Protein AF-A0A919MB01-F1 (afdb_monomer_lite)

pLDDT: mean 95.83, std 4.23, range [63.03, 98.62]

Structure (mmCIF, N/CA/C/O backbone):
data_AF-A0A919MB01-F1
#
_entry.id   AF-A0A919MB01-F1
#
loop_
_atom_site.group_PDB
_atom_site.id
_atom_site.type_symbol
_atom_site.label_atom_id
_atom_site.label_alt_id
_atom_site.label_comp_id
_atom_site.label_asym_id
_atom_site.label_entity_id
_atom_site.label_seq_id
_atom_site.pdbx_PDB_ins_code
_atom_site.Cartn_x
_atom_site.Cartn_y
_atom_site.Cartn_z
_atom_site.occupancy
_atom_site.B_iso_or_equiv
_atom_site.auth_seq_id
_atom_site.auth_comp_id
_atom_site.auth_asym_id
_atom_site.auth_atom_id
_atom_site.pdbx_PDB_model_num
ATOM 1 N N . MET A 1 1 ? -22.066 -8.335 50.549 1.00 72.38 1 MET A N 1
ATOM 2 C CA . MET A 1 1 ? -22.092 -8.197 49.081 1.00 72.38 1 MET A CA 1
ATOM 3 C C . MET A 1 1 ? -21.853 -6.745 48.759 1.00 72.38 1 MET A C 1
ATOM 5 O O . MET A 1 1 ? -22.605 -5.898 49.234 1.00 72.38 1 MET A O 1
ATOM 9 N N . SER A 1 2 ? -20.762 -6.467 48.057 1.00 91.00 2 SER A N 1
ATOM 10 C CA . SER A 1 2 ? -20.462 -5.119 47.603 1.00 91.00 2 SER A CA 1
ATOM 11 C C . SER A 1 2 ? -21.403 -4.721 46.470 1.00 91.00 2 SER A C 1
ATOM 13 O O . SER A 1 2 ? -21.625 -5.518 45.560 1.00 91.00 2 SER A O 1
ATOM 15 N N . ARG A 1 3 ? -21.986 -3.522 46.551 1.00 93.69 3 ARG A N 1
ATOM 16 C CA . ARG A 1 3 ? -22.966 -3.027 45.579 1.00 93.69 3 ARG A CA 1
ATOM 17 C C . ARG A 1 3 ? -22.699 -1.573 45.216 1.00 93.69 3 ARG A C 1
ATOM 19 O O . ARG A 1 3 ? -22.317 -0.787 46.082 1.00 93.69 3 ARG A O 1
ATOM 26 N N . LEU A 1 4 ? -22.956 -1.219 43.963 1.00 95.69 4 LEU A N 1
ATOM 27 C CA . LEU A 1 4 ? -23.150 0.168 43.548 1.00 95.69 4 LEU A CA 1
ATOM 28 C C . LEU A 1 4 ? -24.599 0.548 43.863 1.00 95.69 4 LEU A C 1
ATOM 30 O O . LEU A 1 4 ? -25.512 -0.111 43.378 1.00 95.69 4 LEU A O 1
ATOM 34 N N . THR A 1 5 ? -24.819 1.581 44.670 1.00 96.44 5 THR A N 1
ATOM 35 C CA . THR A 1 5 ? -26.167 2.093 44.958 1.00 96.44 5 THR A CA 1
ATOM 36 C C . THR A 1 5 ? -26.624 3.003 43.817 1.00 96.44 5 THR A C 1
ATOM 38 O O . THR A 1 5 ? -25.892 3.924 43.458 1.00 96.44 5 THR A O 1
ATOM 41 N N . LEU A 1 6 ? -27.807 2.746 43.255 1.00 95.31 6 LEU A N 1
ATOM 42 C CA . LEU A 1 6 ? -28.424 3.574 42.211 1.00 95.31 6 LEU A CA 1
ATOM 43 C C . LEU A 1 6 ? -29.490 4.506 42.802 1.00 95.31 6 LEU A C 1
ATOM 45 O O . LEU A 1 6 ? -29.499 5.698 42.502 1.00 95.31 6 LEU A O 1
ATOM 49 N N . ASP A 1 7 ? -30.337 3.963 43.676 1.00 95.81 7 ASP A N 1
ATOM 50 C CA . ASP A 1 7 ? -31.307 4.677 44.510 1.00 95.81 7 ASP A CA 1
ATOM 51 C C . ASP A 1 7 ? -31.460 3.957 45.871 1.00 95.81 7 ASP A C 1
ATOM 53 O O . ASP A 1 7 ? -30.637 3.101 46.210 1.00 95.81 7 ASP A O 1
ATOM 57 N N . ASP A 1 8 ? -32.455 4.332 46.683 1.00 93.62 8 ASP A N 1
ATOM 58 C CA . ASP A 1 8 ? -32.627 3.806 48.048 1.00 93.62 8 ASP A CA 1
ATOM 59 C C . ASP A 1 8 ? -32.791 2.274 48.080 1.00 93.62 8 ASP A C 1
ATOM 61 O O . ASP A 1 8 ? -32.223 1.598 48.950 1.00 93.62 8 ASP A O 1
ATOM 65 N N . ASP A 1 9 ? -33.477 1.721 47.077 1.00 95.69 9 ASP A N 1
ATOM 66 C CA . ASP A 1 9 ? -33.852 0.309 47.024 1.00 95.69 9 ASP A CA 1
ATOM 67 C C . ASP A 1 9 ? -33.130 -0.458 45.906 1.00 95.69 9 ASP A C 1
ATOM 69 O O . ASP A 1 9 ? -33.066 -1.687 45.950 1.00 95.69 9 ASP A O 1
ATOM 73 N N . THR A 1 10 ? -32.517 0.232 44.942 1.00 96.94 10 THR A N 1
ATOM 74 C CA . THR A 1 10 ? -31.920 -0.351 43.735 1.00 96.94 10 THR A CA 1
ATOM 75 C C . THR A 1 10 ? -30.402 -0.191 43.704 1.00 96.94 10 THR A C 1
ATOM 77 O O . THR A 1 10 ? -29.840 0.865 43.997 1.00 96.94 10 THR A O 1
ATOM 80 N N . GLY A 1 11 ? -29.703 -1.248 43.297 1.00 97.12 11 GLY A N 1
ATOM 81 C CA . GLY A 1 11 ? -28.256 -1.250 43.117 1.00 97.12 11 GLY A CA 1
ATOM 82 C C . GLY A 1 11 ? -27.781 -2.229 42.048 1.00 97.12 11 GLY A C 1
ATOM 83 O O . GLY A 1 11 ? -28.574 -2.956 41.455 1.00 97.12 11 GLY A O 1
ATOM 84 N N . ILE A 1 12 ? -26.471 -2.262 41.818 1.00 97.75 12 ILE A N 1
ATOM 85 C CA . ILE A 1 12 ? -25.801 -3.250 40.963 1.00 97.75 12 ILE A CA 1
ATOM 86 C C . ILE A 1 12 ? -24.845 -4.083 41.805 1.00 97.75 12 ILE A C 1
ATOM 88 O O . ILE A 1 12 ? -24.055 -3.530 42.574 1.00 97.75 12 ILE A O 1
ATOM 92 N N . ASP A 1 13 ? -24.892 -5.397 41.617 1.00 97.25 13 ASP A N 1
ATOM 93 C CA . ASP A 1 13 ? -23.968 -6.360 42.209 1.00 97.25 13 ASP A CA 1
ATOM 94 C C . ASP A 1 13 ? -23.367 -7.310 41.147 1.00 97.25 13 ASP A C 1
ATOM 96 O O . ASP A 1 13 ? -23.393 -7.053 39.937 1.00 97.25 13 ASP A O 1
ATOM 100 N N . ASP A 1 14 ? -22.760 -8.413 41.588 1.00 96.38 14 ASP A N 1
ATOM 101 C CA . ASP A 1 14 ? -22.190 -9.415 40.691 1.00 96.38 14 ASP A CA 1
ATOM 102 C C . ASP A 1 14 ? -23.246 -10.256 39.951 1.00 96.38 14 ASP A C 1
ATOM 104 O O . ASP A 1 14 ? -22.933 -10.868 38.920 1.00 96.38 14 ASP A O 1
ATOM 108 N N . GLY A 1 15 ? -24.485 -10.283 40.435 1.00 96.38 15 GLY A N 1
ATOM 109 C CA . GLY A 1 15 ? -25.630 -10.958 39.837 1.00 96.38 15 GLY A CA 1
ATOM 110 C C . GLY A 1 15 ? -26.303 -10.140 38.738 1.00 96.38 15 GLY A C 1
ATOM 111 O O . GLY A 1 15 ? -26.663 -10.717 37.709 1.00 96.38 15 GLY A O 1
ATOM 112 N N . GLY A 1 16 ? -26.405 -8.820 38.906 1.00 97.31 16 GLY A N 1
ATOM 113 C CA . GLY A 1 16 ? -27.081 -7.934 37.957 1.00 97.31 16 GLY A CA 1
ATOM 114 C C . GLY A 1 16 ? -27.560 -6.634 38.592 1.00 97.31 16 GLY A C 1
ATOM 115 O O . GLY A 1 16 ? -26.860 -6.044 39.413 1.00 97.31 16 GLY A O 1
ATOM 116 N N . ILE A 1 17 ? -28.755 -6.186 38.202 1.00 98.12 17 ILE A N 1
ATOM 117 C CA . ILE A 1 17 ? -29.458 -5.099 38.896 1.00 98.12 17 ILE A CA 1
ATOM 118 C C . ILE A 1 17 ? -30.324 -5.732 39.987 1.00 98.12 17 ILE A C 1
ATOM 120 O O . ILE A 1 17 ? -31.098 -6.647 39.702 1.00 98.12 17 ILE A O 1
ATOM 124 N N . VAL A 1 18 ? -30.210 -5.241 41.217 1.00 97.50 18 VAL A N 1
ATOM 125 C CA . VAL A 1 18 ? -30.942 -5.736 42.387 1.00 97.50 18 VAL A CA 1
ATOM 126 C C . VAL A 1 18 ? -31.839 -4.639 42.927 1.00 97.50 18 VAL A C 1
ATOM 128 O O . VAL A 1 18 ? -31.360 -3.535 43.165 1.00 97.50 18 VAL A O 1
ATOM 131 N N . SER A 1 19 ? -33.111 -4.950 43.163 1.00 96.81 19 SER A N 1
ATOM 132 C CA . SER A 1 19 ? -34.043 -4.098 43.905 1.00 96.81 19 SER A CA 1
ATOM 133 C C . SER A 1 19 ? -34.469 -4.810 45.185 1.00 96.81 19 SER A C 1
ATOM 135 O O . SER A 1 19 ? -34.863 -5.977 45.137 1.00 96.81 19 SER A O 1
ATOM 137 N N . ARG A 1 20 ? -34.362 -4.134 46.330 1.00 93.62 20 ARG A N 1
ATOM 138 C CA . ARG A 1 20 ? -34.850 -4.639 47.613 1.00 93.62 20 ARG A CA 1
ATOM 139 C C . ARG A 1 20 ? -36.262 -4.147 47.845 1.00 93.62 20 ARG A C 1
ATOM 141 O O . ARG A 1 20 ? -36.469 -2.964 48.075 1.00 93.62 20 ARG A O 1
ATOM 148 N N . ASP A 1 21 ? -37.211 -5.067 47.881 1.00 90.50 21 ASP A N 1
ATOM 149 C CA . ASP A 1 21 ? -38.524 -4.777 48.436 1.00 90.50 21 ASP A CA 1
ATOM 150 C C . ASP A 1 21 ? -38.591 -5.353 49.853 1.00 90.50 21 ASP A C 1
ATOM 152 O O . ASP A 1 21 ? -38.453 -6.561 50.069 1.00 90.50 21 ASP A O 1
ATOM 156 N N . THR A 1 22 ? -38.813 -4.483 50.839 1.00 85.25 22 THR A N 1
ATOM 157 C CA . THR A 1 22 ? -38.972 -4.886 52.246 1.00 85.25 22 THR A CA 1
ATOM 158 C C . THR A 1 22 ? -40.084 -5.918 52.468 1.00 85.25 22 THR A C 1
ATOM 160 O O . THR A 1 22 ? -40.021 -6.665 53.445 1.00 85.25 22 THR A O 1
ATOM 163 N N . ALA A 1 23 ? -41.078 -5.989 51.577 1.00 87.81 23 ALA A N 1
ATOM 164 C CA . ALA A 1 23 ? -42.199 -6.915 51.667 1.00 87.81 23 ALA A CA 1
ATOM 165 C C . ALA A 1 23 ? -41.978 -8.227 50.893 1.00 87.81 23 ALA A C 1
ATOM 167 O O . ALA A 1 23 ? -42.416 -9.278 51.365 1.00 87.81 23 ALA A O 1
ATOM 168 N N . SER A 1 24 ? -41.321 -8.193 49.727 1.00 84.25 24 SER A N 1
ATOM 169 C CA . SER A 1 24 ? -41.186 -9.365 48.838 1.00 84.25 24 SER A CA 1
ATOM 170 C C . SER A 1 24 ? -39.771 -9.937 48.708 1.00 84.25 24 SER A C 1
ATOM 172 O O . SER A 1 24 ? -39.597 -10.965 48.054 1.00 84.25 24 SER A O 1
ATOM 174 N N . GLY A 1 25 ? -38.774 -9.322 49.346 1.00 91.75 25 GLY A N 1
ATOM 175 C CA . GLY A 1 25 ? -37.370 -9.710 49.243 1.00 91.75 25 GLY A CA 1
ATOM 176 C C . GLY A 1 25 ? -36.660 -9.101 48.032 1.00 91.75 25 GLY A C 1
ATOM 177 O O . GLY A 1 25 ? -37.197 -8.244 47.326 1.00 91.75 25 GLY A O 1
ATOM 178 N N . ASP A 1 26 ? -35.423 -9.542 47.808 1.00 93.69 26 ASP A N 1
ATOM 179 C CA . ASP A 1 26 ? -34.561 -9.008 46.754 1.00 93.69 26 ASP A CA 1
ATOM 180 C C . ASP A 1 26 ? -34.977 -9.570 45.382 1.00 93.69 26 ASP A C 1
ATOM 182 O O . ASP A 1 26 ? -34.971 -10.782 45.152 1.00 93.69 26 ASP A O 1
ATOM 186 N N . THR A 1 27 ? -35.312 -8.678 44.450 1.00 96.31 27 THR A N 1
ATOM 187 C CA . THR A 1 27 ? -35.535 -9.005 43.038 1.00 96.31 27 THR A CA 1
ATOM 188 C C . THR A 1 27 ? -34.255 -8.744 42.255 1.00 96.31 27 THR A C 1
ATOM 190 O O . THR A 1 27 ? -33.720 -7.638 42.301 1.00 96.31 27 THR A O 1
ATOM 193 N N . VAL A 1 28 ? -33.776 -9.741 41.506 1.00 97.31 28 VAL A N 1
ATOM 194 C CA . VAL A 1 28 ? -32.532 -9.649 40.723 1.00 97.31 28 VAL A CA 1
ATOM 195 C C . VAL A 1 28 ? -32.832 -9.793 39.234 1.00 97.31 28 VAL A C 1
ATOM 197 O O . VAL A 1 28 ? -33.280 -10.847 38.783 1.00 97.31 28 VAL A O 1
ATOM 200 N N . ALA A 1 29 ? -32.533 -8.754 38.455 1.00 97.50 29 ALA A N 1
ATOM 201 C CA . ALA A 1 29 ? -32.427 -8.851 37.004 1.00 97.50 29 ALA A CA 1
ATOM 202 C C . ALA A 1 29 ? -31.005 -9.276 36.641 1.00 97.50 29 ALA A C 1
ATOM 204 O O . ALA A 1 29 ? -30.080 -8.461 36.673 1.00 97.50 29 ALA A O 1
ATOM 205 N N . ALA A 1 30 ? -30.835 -10.561 36.335 1.00 97.75 30 ALA A N 1
ATOM 206 C CA . ALA A 1 30 ? -29.527 -11.145 36.080 1.00 97.75 30 ALA A CA 1
ATOM 207 C C . ALA A 1 30 ? -28.852 -10.567 34.825 1.00 97.75 30 ALA A C 1
ATOM 209 O O . ALA A 1 30 ? -29.507 -10.133 33.881 1.00 97.75 30 ALA A O 1
ATOM 210 N N . TRP A 1 31 ? -27.520 -10.616 34.802 1.00 97.75 31 TRP A N 1
ATOM 211 C CA . TRP A 1 31 ? -26.737 -10.362 33.593 1.00 97.75 31 TRP A CA 1
ATOM 212 C C . TRP A 1 31 ? -27.054 -11.387 32.490 1.00 97.75 31 TRP A C 1
ATOM 214 O O . TRP A 1 31 ? -26.780 -12.578 32.652 1.00 97.75 31 TRP A O 1
ATOM 224 N N . GLU A 1 32 ? -27.548 -10.908 31.352 1.00 97.12 32 GLU A N 1
ATOM 225 C CA . GLU A 1 32 ? -27.890 -11.682 30.154 1.00 97.12 32 GLU A CA 1
ATOM 226 C C . GLU A 1 32 ? -26.958 -11.355 28.975 1.00 97.12 32 GLU A C 1
ATOM 228 O O . GLU A 1 32 ? -26.260 -10.335 28.975 1.00 97.12 32 GLU A O 1
ATOM 233 N N . ASP A 1 33 ? -26.970 -12.209 27.944 1.00 95.12 33 ASP A N 1
ATOM 234 C CA . ASP A 1 33 ? -26.420 -11.858 26.630 1.00 95.12 33 ASP A CA 1
ATOM 235 C C . ASP A 1 33 ? -27.227 -10.679 26.054 1.00 95.12 33 ASP A C 1
ATOM 237 O O . ASP A 1 33 ? -28.463 -10.723 26.074 1.00 95.12 33 ASP A O 1
ATOM 241 N N . PRO A 1 34 ? -26.574 -9.613 25.559 1.00 93.75 34 PRO A N 1
ATOM 242 C CA . PRO A 1 34 ? -27.290 -8.454 25.051 1.00 93.75 34 PRO A CA 1
ATOM 243 C C . PRO A 1 34 ? -28.197 -8.782 23.861 1.00 93.75 34 PRO A C 1
ATOM 245 O O . PRO A 1 34 ? -29.230 -8.136 23.736 1.00 93.75 34 PRO A O 1
ATOM 248 N N . ALA A 1 35 ? -27.866 -9.747 22.990 1.00 90.12 35 ALA A N 1
ATOM 249 C CA . ALA A 1 35 ? -28.667 -10.111 21.811 1.00 90.12 35 ALA A CA 1
ATOM 250 C C . ALA A 1 35 ? -29.174 -8.896 20.986 1.00 90.12 35 ALA A C 1
ATOM 252 O O . ALA A 1 35 ? -30.321 -8.866 20.536 1.00 90.12 35 ALA A O 1
ATOM 253 N N . GLY A 1 36 ? -28.335 -7.862 20.829 1.00 86.69 36 GLY A N 1
ATOM 254 C CA . GLY A 1 36 ? -28.672 -6.603 20.141 1.00 86.69 36 GLY A CA 1
ATOM 255 C C . GLY A 1 36 ? -29.387 -5.544 20.996 1.00 86.69 36 GLY A C 1
ATOM 256 O O . GLY A 1 36 ? -29.720 -4.474 20.493 1.00 86.69 36 GLY A O 1
ATOM 257 N N . ARG A 1 37 ? -29.623 -5.806 22.286 1.00 90.25 37 ARG A N 1
ATOM 258 C CA . ARG A 1 37 ? -30.065 -4.809 23.274 1.00 90.25 37 ARG A CA 1
ATOM 259 C C . ARG A 1 37 ? -28.894 -3.908 23.682 1.00 90.25 37 ARG A C 1
ATOM 261 O O . ARG A 1 37 ? -27.734 -4.218 23.428 1.00 90.25 37 ARG A O 1
ATOM 268 N N . ALA A 1 38 ? -29.222 -2.804 24.353 1.00 91.75 38 ALA A N 1
ATOM 269 C CA . ALA A 1 38 ? -28.266 -1.802 24.825 1.00 91.75 38 ALA A CA 1
ATOM 270 C C . ALA A 1 38 ? -27.412 -1.153 23.727 1.00 91.75 38 ALA A C 1
ATOM 272 O O . ALA A 1 38 ? -26.242 -0.857 23.948 1.00 91.75 38 ALA A O 1
ATOM 273 N N . THR A 1 39 ? -28.003 -0.853 22.567 1.00 95.00 39 THR A N 1
ATOM 274 C CA . THR A 1 39 ? -27.333 -0.063 21.513 1.00 95.00 39 THR A CA 1
ATOM 275 C C . THR A 1 39 ? -26.811 1.278 22.035 1.00 95.00 39 THR A C 1
ATOM 277 O O . THR A 1 39 ? -25.777 1.755 21.584 1.00 95.00 39 THR A O 1
ATOM 280 N N . TRP A 1 40 ? -27.471 1.838 23.054 1.00 97.06 40 TRP A N 1
ATOM 281 C CA . TRP A 1 40 ? -27.035 3.049 23.746 1.00 97.06 40 TRP A CA 1
ATOM 282 C C . TRP A 1 40 ? -25.656 2.926 24.404 1.00 97.06 40 TRP A C 1
ATOM 284 O O . TRP A 1 40 ? -24.968 3.920 24.588 1.00 97.06 40 TRP A O 1
ATOM 294 N N . ALA A 1 41 ? -25.230 1.716 24.771 1.00 97.19 41 ALA A N 1
ATOM 295 C CA . ALA A 1 41 ? -23.947 1.493 25.430 1.00 97.19 41 ALA A CA 1
ATOM 296 C C . ALA A 1 41 ? -22.759 1.590 24.457 1.00 97.19 41 ALA A C 1
ATOM 298 O O . ALA A 1 41 ? -21.615 1.640 24.904 1.00 97.19 41 ALA A O 1
ATOM 299 N N . ALA A 1 42 ? -23.025 1.627 23.149 1.00 97.12 42 ALA A N 1
ATOM 300 C CA . ALA A 1 42 ? -22.035 1.898 22.113 1.00 97.12 42 ALA A CA 1
ATOM 301 C C . ALA A 1 42 ? -21.983 3.385 21.713 1.00 97.12 42 ALA A C 1
ATOM 303 O O . ALA A 1 42 ? -21.058 3.797 21.012 1.00 97.12 42 ALA A O 1
ATOM 304 N N . GLU A 1 43 ? -22.946 4.199 22.160 1.00 95.25 43 GLU A N 1
ATOM 305 C CA . GLU A 1 43 ? -22.945 5.644 21.919 1.00 95.25 43 GLU A CA 1
ATOM 306 C C . GLU A 1 43 ? -21.721 6.282 22.603 1.00 95.25 43 GLU A C 1
ATOM 308 O O . GLU A 1 43 ? -21.324 5.881 23.697 1.00 95.25 43 GLU A O 1
ATOM 313 N N . ASP A 1 44 ? -21.095 7.260 21.945 1.00 95.50 44 ASP A N 1
ATOM 314 C CA . ASP A 1 44 ? -19.880 7.969 22.392 1.00 95.50 44 ASP A CA 1
ATOM 315 C C . ASP A 1 44 ? -18.582 7.137 22.483 1.00 95.50 44 ASP A C 1
ATOM 317 O O . ASP A 1 44 ? -17.544 7.638 22.936 1.00 95.50 44 ASP A O 1
ATOM 321 N N . TRP A 1 45 ? -18.599 5.889 22.018 1.00 98.00 45 TRP A N 1
ATOM 322 C CA . TRP A 1 45 ? -17.395 5.077 21.860 1.00 98.00 45 TRP A CA 1
ATOM 323 C C . TRP A 1 45 ? -16.821 5.174 20.447 1.00 98.00 45 TRP A C 1
ATOM 325 O O . TRP A 1 45 ? -17.541 5.218 19.450 1.00 98.00 45 TRP A O 1
ATOM 335 N N . GLN A 1 46 ? -15.495 5.154 20.354 1.00 97.62 46 GLN A N 1
ATOM 336 C CA . GLN A 1 46 ? -14.775 5.067 19.093 1.00 97.62 46 GLN A CA 1
ATOM 337 C C . GLN A 1 46 ? -13.449 4.309 19.325 1.00 97.62 46 GLN A C 1
ATOM 339 O O . GLN A 1 46 ? -12.538 4.847 19.949 1.00 97.62 46 GLN A O 1
ATOM 344 N N . PRO A 1 47 ? -13.279 3.066 18.837 1.00 97.88 47 PRO A N 1
ATOM 345 C CA . PRO A 1 47 ? -14.207 2.299 18.000 1.00 97.88 47 PRO A CA 1
ATOM 346 C C . PRO A 1 47 ? -15.437 1.811 18.786 1.00 97.88 47 PRO A C 1
ATOM 348 O O . PRO A 1 47 ? -15.503 1.974 20.000 1.00 97.88 47 PRO A O 1
ATOM 351 N N . GLU A 1 48 ? -16.390 1.190 18.091 1.00 97.62 48 GLU A N 1
ATOM 352 C CA . GLU A 1 48 ? -17.543 0.533 18.717 1.00 97.62 48 GLU A CA 1
ATOM 353 C C . GLU A 1 48 ? -17.078 -0.572 19.694 1.00 97.62 48 GLU A C 1
ATOM 355 O O . GLU A 1 48 ? -16.226 -1.392 19.321 1.00 97.62 48 GLU A O 1
ATOM 360 N N . PRO A 1 49 ? -17.581 -0.599 20.943 1.00 97.75 49 PRO A N 1
ATOM 361 C CA . PRO A 1 49 ? -17.183 -1.578 21.935 1.00 97.75 49 PRO A CA 1
ATOM 362 C C . PRO A 1 49 ? -17.962 -2.876 21.745 1.00 97.75 49 PRO A C 1
ATOM 364 O O . PRO A 1 49 ? -19.055 -2.921 21.186 1.00 97.75 49 PRO A O 1
ATOM 367 N N . GLU A 1 50 ? -17.440 -3.949 22.318 1.00 97.12 50 GLU A N 1
ATOM 368 C CA . GLU A 1 50 ? -18.222 -5.152 22.533 1.00 97.12 50 GLU A CA 1
ATOM 369 C C . GLU A 1 50 ? -19.125 -4.965 23.760 1.00 97.12 50 GLU A C 1
ATOM 371 O O . GLU A 1 50 ? -18.626 -4.746 24.869 1.00 97.12 50 GLU A O 1
ATOM 376 N N . ILE A 1 51 ? -20.439 -5.120 23.587 1.00 97.50 51 ILE A N 1
ATOM 377 C CA . ILE A 1 51 ? -21.368 -5.271 24.712 1.00 97.50 51 ILE A CA 1
ATOM 378 C C . ILE A 1 51 ? -21.342 -6.739 25.141 1.00 97.50 51 ILE A C 1
ATOM 380 O O . ILE A 1 51 ? -21.694 -7.632 24.374 1.00 97.50 51 ILE A O 1
ATOM 384 N N . VAL A 1 52 ? -20.870 -7.002 26.357 1.00 97.00 52 VAL A N 1
ATOM 385 C CA . VAL A 1 52 ? -20.629 -8.365 26.858 1.00 97.00 52 VAL A CA 1
ATOM 386 C C . VAL A 1 52 ? -21.802 -8.881 27.679 1.00 97.00 52 VAL A C 1
ATOM 388 O O . VAL A 1 52 ? -22.079 -10.077 27.667 1.00 97.00 52 VAL A O 1
ATOM 391 N N . ALA A 1 53 ? -22.469 -7.995 28.414 1.00 97.56 53 ALA A N 1
ATOM 392 C CA . ALA A 1 53 ? -23.629 -8.345 29.218 1.00 97.56 53 ALA A CA 1
ATOM 393 C C . ALA A 1 53 ? -24.581 -7.161 29.354 1.00 97.56 53 ALA A C 1
ATOM 395 O O . ALA A 1 53 ? -24.155 -6.004 29.315 1.00 97.56 53 ALA A O 1
ATOM 396 N N . TYR A 1 54 ? -25.852 -7.475 29.573 1.00 98.19 54 TYR A N 1
ATOM 397 C CA . TYR A 1 54 ? -26.922 -6.512 29.784 1.00 98.19 54 TYR A CA 1
ATOM 398 C C . TYR A 1 54 ? -27.840 -6.971 30.917 1.00 98.19 54 TYR A C 1
ATOM 400 O O . TYR A 1 54 ? -28.079 -8.164 31.071 1.00 98.19 54 TYR A O 1
ATOM 408 N N . ALA A 1 55 ? -28.365 -6.035 31.698 1.00 98.19 55 ALA A N 1
ATO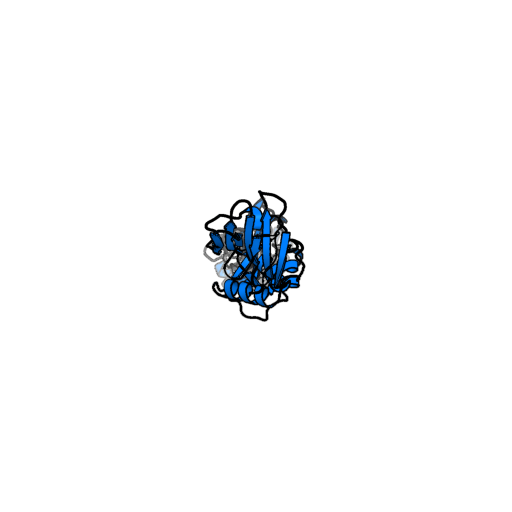M 409 C CA . ALA A 1 55 ? -29.399 -6.291 32.691 1.00 98.19 55 ALA A CA 1
ATOM 410 C C . ALA A 1 55 ? -30.436 -5.164 32.649 1.00 98.19 55 ALA A C 1
ATOM 412 O O . ALA A 1 55 ? -30.095 -4.004 32.400 1.00 98.19 55 ALA A O 1
ATOM 413 N N . ARG A 1 56 ? -31.705 -5.498 32.904 1.00 97.88 56 ARG A N 1
ATOM 414 C CA . ARG A 1 56 ? -32.795 -4.521 32.981 1.00 97.88 56 ARG A CA 1
ATOM 415 C C . ARG A 1 56 ? -33.756 -4.855 34.110 1.00 97.88 56 ARG A C 1
ATOM 417 O O . ARG A 1 56 ? -34.314 -5.948 34.131 1.00 97.88 56 ARG A O 1
ATOM 424 N N . LEU A 1 57 ? -34.007 -3.882 34.980 1.00 97.56 57 LEU A N 1
ATOM 425 C CA . LEU A 1 57 ? -34.993 -3.973 36.052 1.00 97.56 57 LEU A CA 1
ATOM 426 C C . LEU A 1 57 ? -35.860 -2.712 36.049 1.00 97.56 57 LEU A C 1
ATOM 428 O O . LEU A 1 57 ? -35.426 -1.639 36.457 1.00 97.56 57 LEU A O 1
ATOM 432 N N . GLY A 1 58 ? -37.086 -2.835 35.536 1.00 95.88 58 GLY A N 1
ATOM 433 C CA . GLY A 1 58 ? -37.995 -1.697 35.380 1.00 95.88 58 GLY A CA 1
ATOM 434 C C . GLY A 1 58 ? -37.397 -0.591 34.487 1.00 95.88 58 GLY A C 1
ATOM 435 O O . GLY A 1 58 ? -37.115 -0.869 33.309 1.00 95.88 58 GLY A O 1
ATOM 436 N N . PRO A 1 59 ? -37.227 0.646 35.003 1.00 96.75 59 PRO A N 1
ATOM 437 C CA . PRO A 1 59 ? -36.637 1.764 34.264 1.00 96.75 59 PRO A CA 1
ATOM 438 C C . PRO A 1 59 ? -35.103 1.721 34.224 1.00 96.75 59 PRO A C 1
ATOM 440 O O . PRO A 1 59 ? -34.497 2.457 33.446 1.00 96.75 59 PRO A O 1
ATOM 443 N N . TRP A 1 60 ? -34.470 0.883 35.047 1.00 98.06 60 TRP A N 1
ATOM 444 C CA . TRP A 1 60 ? -33.021 0.771 35.114 1.00 98.06 60 TRP A CA 1
ATOM 445 C C . TRP A 1 60 ? -32.495 -0.213 34.075 1.00 98.06 60 TRP A C 1
ATOM 447 O O . TRP A 1 60 ? -32.966 -1.346 33.958 1.00 98.06 60 TRP A O 1
ATOM 457 N N . GLU A 1 61 ? -31.469 0.218 33.355 1.00 98.38 61 GLU A N 1
ATOM 458 C CA . GLU A 1 61 ? -30.697 -0.580 32.417 1.00 98.38 61 GLU A CA 1
ATOM 459 C C . GLU A 1 61 ? -29.215 -0.507 32.781 1.00 98.38 61 GLU A C 1
ATOM 461 O O . GLU A 1 61 ? -28.708 0.557 33.140 1.00 98.38 61 GLU A O 1
ATOM 466 N N . ALA A 1 62 ? -28.503 -1.619 32.638 1.00 98.38 62 ALA A N 1
ATOM 467 C CA . ALA A 1 62 ? -27.065 -1.672 32.836 1.00 98.38 62 ALA A CA 1
ATOM 468 C C . ALA A 1 62 ? -26.404 -2.502 31.737 1.00 98.38 62 ALA A C 1
ATOM 470 O O . ALA A 1 62 ? -26.942 -3.525 31.309 1.00 98.38 62 ALA A O 1
ATOM 471 N N . ALA A 1 63 ? -25.230 -2.071 31.288 1.00 98.44 63 ALA A N 1
ATOM 472 C CA . ALA A 1 63 ? -24.465 -2.740 30.246 1.00 98.44 63 ALA A CA 1
ATOM 473 C C . ALA A 1 63 ? -22.983 -2.819 30.621 1.00 98.44 63 ALA A C 1
ATOM 475 O O . ALA A 1 63 ? -22.399 -1.857 31.120 1.00 98.44 63 ALA A O 1
ATOM 476 N N . LEU A 1 64 ? -22.366 -3.966 30.343 1.00 98.19 64 LEU A N 1
ATOM 477 C CA . LEU A 1 64 ? -20.919 -4.140 30.412 1.00 98.19 64 LEU A CA 1
ATOM 478 C C . LEU A 1 64 ? -20.342 -4.002 29.004 1.00 98.19 64 LEU A C 1
ATOM 480 O O . LEU A 1 64 ? -20.582 -4.864 28.159 1.00 98.19 64 LEU A O 1
ATOM 484 N N . ALA A 1 65 ? -19.572 -2.942 28.770 1.00 98.12 65 ALA A N 1
ATOM 485 C CA . ALA A 1 65 ? -18.939 -2.646 27.486 1.00 98.12 65 ALA A CA 1
ATOM 486 C C . ALA A 1 65 ? -17.414 -2.774 27.596 1.00 98.12 65 ALA A C 1
ATOM 488 O O . ALA A 1 65 ? -16.825 -2.411 28.622 1.00 98.12 65 ALA A O 1
ATOM 489 N N . ARG A 1 66 ? -16.752 -3.275 26.546 1.00 97.88 66 ARG A N 1
ATOM 490 C CA . ARG A 1 66 ? -15.284 -3.345 26.507 1.00 97.88 66 ARG A CA 1
ATOM 491 C C . ARG A 1 66 ? -14.679 -3.209 25.113 1.00 97.88 66 ARG A C 1
ATOM 493 O O . ARG A 1 66 ? -15.284 -3.581 24.115 1.00 97.88 66 ARG A O 1
ATOM 500 N N . ILE A 1 67 ? -13.413 -2.805 25.087 1.00 98.25 67 ILE A N 1
ATOM 501 C CA . ILE A 1 67 ? -12.478 -2.977 23.971 1.00 98.25 67 ILE A CA 1
ATOM 502 C C . ILE A 1 67 ? -11.211 -3.607 24.550 1.00 98.25 67 ILE A C 1
ATOM 504 O O . ILE A 1 67 ? -10.433 -2.967 25.263 1.00 98.25 67 ILE A O 1
ATOM 508 N N . GLY A 1 68 ? -11.030 -4.903 24.301 1.00 97.19 68 GLY A N 1
ATOM 509 C CA . GLY A 1 68 ? -9.989 -5.693 24.951 1.00 97.19 68 GLY A CA 1
ATOM 510 C C . GLY A 1 68 ? -10.086 -5.641 26.475 1.00 97.19 68 GLY A C 1
ATOM 511 O O . GLY A 1 68 ? -11.088 -6.062 27.051 1.00 97.19 68 GLY A O 1
ATOM 512 N N . ARG A 1 69 ? -9.042 -5.134 27.140 1.00 97.25 69 ARG A N 1
ATOM 513 C CA . ARG A 1 69 ? -9.004 -4.942 28.600 1.00 97.25 69 ARG A CA 1
ATOM 514 C C . ARG A 1 69 ? -9.489 -3.563 29.051 1.00 97.25 69 ARG A C 1
ATOM 516 O O . ARG A 1 69 ? -9.570 -3.337 30.257 1.00 97.25 69 ARG A O 1
ATOM 523 N N . HIS A 1 70 ? -9.789 -2.636 28.137 1.00 98.12 70 HIS A N 1
ATOM 524 C CA . HIS A 1 70 ? -10.499 -1.412 28.504 1.00 98.12 70 HIS A CA 1
ATOM 525 C C . HIS A 1 70 ? -11.976 -1.755 28.681 1.00 98.12 70 HIS A C 1
ATOM 527 O O . HIS A 1 70 ? -12.600 -2.228 27.737 1.00 98.12 70 HIS A O 1
ATOM 533 N N . ALA A 1 71 ? -12.531 -1.546 29.869 1.00 98.25 71 ALA A N 1
ATOM 534 C CA . ALA A 1 71 ? -13.894 -1.960 30.177 1.00 98.25 71 ALA A CA 1
ATOM 535 C C . ALA A 1 71 ? -14.595 -0.963 31.093 1.00 98.25 71 ALA A C 1
ATOM 537 O O . ALA A 1 71 ? -13.970 -0.387 31.990 1.00 98.25 71 ALA A O 1
ATOM 538 N N . GLN A 1 72 ? -15.898 -0.796 30.878 1.00 98.56 72 GLN A N 1
ATOM 539 C CA . GLN A 1 72 ? -16.749 0.098 31.651 1.00 98.56 72 GLN A CA 1
ATOM 540 C C . GLN A 1 72 ? -18.119 -0.545 31.917 1.00 98.56 72 GLN A C 1
ATOM 542 O O . GLN A 1 72 ? -18.615 -1.347 31.124 1.00 98.56 72 GLN A O 1
ATOM 547 N N . LEU A 1 73 ? -18.717 -0.178 33.047 1.00 98.56 73 LEU A N 1
ATOM 548 C CA . LEU A 1 73 ? -20.114 -0.416 33.387 1.00 98.56 73 LEU A CA 1
ATOM 549 C C . LEU A 1 73 ? -20.895 0.863 33.073 1.00 98.56 73 LEU A C 1
ATOM 551 O O . LEU A 1 73 ? -20.626 1.905 33.667 1.00 98.56 73 LEU A O 1
ATOM 555 N N . GLY A 1 74 ? -21.847 0.782 32.151 1.00 98.38 74 GLY A N 1
ATOM 556 C CA . GLY A 1 74 ? -22.808 1.849 31.889 1.00 98.38 74 GLY A CA 1
ATOM 557 C C . GLY A 1 74 ? -24.110 1.567 32.624 1.00 98.38 74 GLY A C 1
ATOM 558 O O . GLY A 1 74 ? -24.591 0.434 32.589 1.00 98.38 74 GLY A O 1
ATOM 559 N N . VAL A 1 75 ? -24.696 2.581 33.254 1.00 98.25 75 VAL A N 1
ATOM 560 C CA . VAL A 1 75 ? -26.004 2.499 33.916 1.00 98.25 75 VAL A CA 1
ATOM 561 C C . VAL A 1 75 ? -26.886 3.638 33.442 1.00 98.25 75 VAL A C 1
ATOM 563 O O . VAL A 1 75 ? -26.448 4.784 33.381 1.00 98.25 75 VAL A O 1
ATOM 566 N N . ARG A 1 76 ? -28.137 3.340 33.110 1.00 97.81 76 ARG A N 1
ATOM 567 C CA . ARG A 1 76 ? -29.095 4.316 32.600 1.00 97.81 76 ARG A CA 1
ATOM 568 C C . ARG A 1 76 ? -30.455 4.127 33.260 1.00 97.81 76 ARG A C 1
ATOM 570 O O . ARG A 1 76 ? -30.897 2.998 33.440 1.00 97.81 76 ARG A O 1
ATOM 577 N N . HIS A 1 77 ? -31.125 5.234 33.565 1.00 97.75 77 HIS A N 1
ATOM 578 C CA . HIS A 1 77 ? -32.500 5.254 34.062 1.00 97.75 77 HIS A CA 1
ATOM 579 C C . HIS A 1 77 ? -33.424 5.885 33.021 1.00 97.75 77 HIS A C 1
ATOM 581 O O . HIS A 1 77 ? -33.152 6.994 32.562 1.00 97.75 77 HIS A O 1
ATOM 587 N N . ASP A 1 78 ? -34.494 5.181 32.658 1.00 95.81 78 ASP A N 1
ATOM 588 C CA . ASP A 1 78 ? -35.600 5.662 31.819 1.00 95.81 78 ASP A CA 1
ATOM 589 C C . ASP A 1 78 ? -35.145 6.369 30.526 1.00 95.81 78 ASP A C 1
ATOM 591 O O . ASP A 1 78 ? -35.581 7.463 30.179 1.00 95.81 78 ASP A O 1
ATOM 595 N N . GLY A 1 79 ? -34.169 5.772 29.830 1.00 94.50 79 GLY A N 1
ATOM 596 C CA . GLY A 1 79 ? -33.630 6.326 28.582 1.00 94.50 79 GLY A CA 1
ATOM 597 C C . GLY A 1 79 ? -32.776 7.594 28.731 1.00 94.50 79 GLY A C 1
ATOM 598 O O . GLY A 1 79 ? -32.385 8.167 27.718 1.00 94.50 79 GLY A O 1
ATOM 599 N N . GLY A 1 80 ? -32.463 8.023 29.957 1.00 96.50 80 GLY A N 1
ATOM 600 C CA . GLY A 1 80 ? -31.635 9.196 30.242 1.00 96.50 80 GLY A CA 1
ATOM 601 C C . GLY A 1 80 ? -30.167 9.063 29.814 1.00 96.50 80 GLY A C 1
ATOM 602 O O . GLY A 1 80 ? -29.751 8.103 29.172 1.00 96.50 80 GLY A O 1
ATOM 603 N N . ARG A 1 81 ? -29.328 10.033 30.186 1.00 96.69 81 ARG A N 1
ATOM 604 C CA . ARG A 1 81 ? -27.887 9.944 29.905 1.00 96.69 81 ARG A CA 1
ATOM 605 C C . ARG A 1 81 ? -27.252 8.827 30.751 1.00 96.69 81 ARG A C 1
ATOM 607 O O . ARG A 1 81 ? -27.488 8.815 31.959 1.00 96.69 81 ARG A O 1
ATOM 614 N N . PRO A 1 82 ? -26.443 7.923 30.169 1.00 97.69 82 PRO A N 1
ATOM 615 C CA . PRO A 1 82 ? -25.793 6.878 30.947 1.00 97.69 82 PRO A CA 1
ATOM 616 C C . PRO A 1 82 ? -24.719 7.452 31.882 1.00 97.69 82 PRO A C 1
ATOM 618 O O . PRO A 1 82 ? -23.927 8.315 31.491 1.00 97.69 82 PRO A O 1
ATOM 621 N N . ALA A 1 83 ? -24.683 6.943 33.110 1.00 97.88 83 ALA A N 1
ATOM 622 C CA . ALA A 1 83 ? -23.565 7.084 34.030 1.00 97.88 83 ALA A CA 1
ATOM 623 C C . ALA A 1 83 ? -22.569 5.947 33.772 1.00 97.88 83 ALA A C 1
ATOM 625 O O . ALA A 1 83 ? -22.950 4.776 33.734 1.00 97.88 83 ALA A O 1
ATOM 626 N N . TRP A 1 84 ? -21.301 6.296 33.567 1.00 98.31 84 TRP A N 1
ATOM 627 C CA . TRP A 1 84 ? -20.246 5.339 33.247 1.00 98.31 84 TRP A CA 1
ATOM 628 C C . TRP A 1 84 ? -19.289 5.168 34.416 1.00 98.31 84 TRP A C 1
ATOM 630 O O . TRP A 1 84 ? -18.830 6.147 34.995 1.00 98.31 84 TRP A O 1
ATOM 640 N N . HIS A 1 85 ? -18.936 3.919 34.700 1.00 98.31 85 HIS A N 1
ATOM 641 C CA . HIS A 1 85 ? -18.008 3.532 35.752 1.00 98.31 85 HIS A CA 1
ATOM 642 C C . HIS A 1 85 ? -16.905 2.648 35.174 1.00 98.31 85 HIS A C 1
ATOM 644 O O . HIS A 1 85 ? -17.164 1.669 34.473 1.00 98.31 85 HIS A O 1
ATOM 650 N N . GLY A 1 86 ? -15.650 2.997 35.427 1.00 97.94 86 GLY A N 1
ATOM 651 C CA . GLY A 1 86 ? -14.505 2.295 34.868 1.00 97.94 86 GLY A CA 1
ATOM 652 C C . GLY A 1 86 ? -14.250 0.982 35.601 1.00 97.94 86 GLY A C 1
ATOM 653 O O . GLY A 1 86 ? -14.153 0.958 36.823 1.00 97.94 86 GLY A O 1
ATOM 654 N N . LEU A 1 87 ? -14.078 -0.101 34.844 1.00 98.00 87 LEU A N 1
ATOM 655 C CA . LEU A 1 87 ? -13.678 -1.416 35.364 1.00 98.00 87 LEU A CA 1
ATOM 656 C C . LEU A 1 87 ? -12.201 -1.704 35.082 1.00 98.00 87 LEU A C 1
ATOM 658 O O . LEU A 1 87 ? -11.515 -2.340 35.875 1.00 98.00 87 LEU A O 1
ATOM 662 N N . GLY A 1 88 ? -11.700 -1.229 33.941 1.00 96.38 88 GLY A N 1
ATOM 663 C CA . GLY A 1 88 ? -10.305 -1.367 33.543 1.00 96.38 88 GLY A CA 1
ATOM 664 C C . GLY A 1 88 ? -9.919 -0.301 32.526 1.00 96.38 88 GLY A C 1
ATOM 665 O O . GLY A 1 88 ? -10.673 -0.020 31.596 1.00 96.38 88 GLY A O 1
ATOM 666 N N . LYS A 1 89 ? -8.737 0.301 32.691 1.00 96.56 89 LYS A N 1
ATOM 667 C CA . LYS A 1 89 ? -8.201 1.313 31.771 1.00 96.56 89 LYS A CA 1
ATOM 668 C C . LYS A 1 89 ? -7.013 0.733 31.015 1.00 96.56 89 LYS A C 1
ATOM 670 O O . LYS A 1 89 ? -5.952 0.526 31.591 1.00 96.56 89 LYS A O 1
ATOM 675 N N . SER A 1 90 ? -7.187 0.501 29.716 1.00 97.38 90 SER A N 1
ATOM 676 C CA . SER A 1 90 ? -6.105 0.074 28.820 1.00 97.38 90 SER A CA 1
ATOM 677 C C . SER A 1 90 ? -6.087 0.956 27.569 1.00 97.38 90 SER A C 1
ATOM 679 O O . SER A 1 90 ? -6.770 0.648 26.592 1.00 97.38 90 SER A O 1
ATOM 681 N N . PRO A 1 91 ? -5.338 2.077 27.574 1.00 97.62 91 PRO A N 1
ATOM 682 C CA . PRO A 1 91 ? -5.158 2.899 26.376 1.00 97.62 91 PRO A CA 1
ATOM 683 C C . PRO A 1 91 ? -4.579 2.100 25.200 1.00 97.62 91 PRO A C 1
ATOM 685 O O . PRO A 1 91 ? -4.949 2.336 24.054 1.00 97.62 91 PRO A O 1
ATOM 688 N N . GLY A 1 92 ? -3.714 1.119 25.484 1.00 98.19 92 GLY A N 1
ATOM 689 C CA . GLY A 1 92 ? -3.166 0.209 24.478 1.00 98.19 92 GLY A CA 1
ATOM 690 C C . GLY A 1 92 ? -4.258 -0.562 23.739 1.00 98.19 92 GLY A C 1
ATOM 691 O O . GLY A 1 92 ? -4.299 -0.528 22.514 1.00 98.19 92 GLY A O 1
ATOM 692 N N . ASP A 1 93 ? -5.197 -1.180 24.461 1.00 98.12 93 ASP A N 1
ATOM 693 C CA . ASP A 1 93 ? -6.265 -1.961 23.824 1.00 98.12 93 ASP A CA 1
ATOM 694 C C . ASP A 1 93 ? -7.296 -1.076 23.109 1.00 98.12 93 ASP A C 1
ATOM 696 O O . ASP A 1 93 ? -7.791 -1.471 22.058 1.00 98.12 93 ASP A O 1
ATOM 700 N N . MET A 1 94 ? -7.547 0.147 23.593 1.00 98.44 94 MET A N 1
ATOM 701 C CA . MET A 1 94 ? -8.334 1.144 22.848 1.00 98.44 94 MET A CA 1
ATOM 702 C C . MET A 1 94 ? -7.693 1.468 21.491 1.00 98.44 94 MET A C 1
ATOM 704 O O . MET A 1 94 ? -8.374 1.482 20.466 1.00 98.44 94 MET A O 1
ATOM 708 N N . ASN A 1 95 ? -6.372 1.680 21.464 1.00 98.56 95 ASN A N 1
ATOM 709 C CA . ASN A 1 95 ? -5.643 1.914 20.218 1.00 98.56 95 ASN A CA 1
ATOM 710 C C . ASN A 1 95 ? -5.642 0.668 19.311 1.00 98.56 95 ASN A C 1
ATOM 712 O O . ASN A 1 95 ? -5.878 0.805 18.114 1.00 98.56 95 ASN A O 1
ATOM 716 N N . ARG A 1 96 ? -5.454 -0.541 19.862 1.00 98.56 96 ARG A N 1
ATOM 717 C CA . ARG A 1 96 ? -5.539 -1.810 19.106 1.00 98.56 96 ARG A CA 1
ATOM 718 C C . ARG A 1 96 ? -6.914 -2.035 18.494 1.00 98.56 96 ARG A C 1
ATOM 720 O O . ARG A 1 96 ? -7.003 -2.495 17.359 1.00 98.56 96 ARG A O 1
ATOM 727 N N . GLY A 1 97 ? -7.973 -1.726 19.240 1.00 98.38 97 GLY A N 1
ATOM 728 C CA . GLY A 1 97 ? -9.344 -1.786 18.745 1.00 98.38 97 GLY A CA 1
ATOM 729 C C . GLY A 1 97 ? -9.564 -0.796 17.609 1.00 98.38 97 GLY A C 1
ATOM 730 O O . GLY A 1 97 ? -10.178 -1.143 16.608 1.00 98.38 97 GLY A O 1
ATOM 731 N N . MET A 1 98 ? -9.023 0.422 17.727 1.00 98.50 98 MET A N 1
ATOM 732 C CA . MET A 1 98 ? -9.116 1.417 16.659 1.00 98.50 98 MET A CA 1
ATOM 733 C C . MET A 1 98 ? -8.420 0.939 15.380 1.00 98.50 98 MET A C 1
ATOM 735 O O . MET A 1 98 ? -9.014 0.962 14.306 1.00 98.50 98 MET A O 1
ATOM 739 N N . VAL A 1 99 ? -7.187 0.437 15.502 1.00 98.31 99 VAL A N 1
ATOM 740 C CA . VAL A 1 99 ? -6.440 -0.153 14.380 1.00 98.31 99 VAL A CA 1
ATOM 741 C C . VAL A 1 99 ? -7.223 -1.307 13.749 1.00 98.31 99 VAL A C 1
ATOM 743 O O . VAL A 1 99 ? -7.369 -1.358 12.528 1.00 98.31 99 VAL A O 1
ATOM 746 N N . GLY A 1 100 ? -7.752 -2.221 14.567 1.00 98.12 100 GLY A N 1
ATOM 747 C CA . GLY A 1 100 ? -8.514 -3.371 14.090 1.00 98.12 100 GLY A CA 1
ATOM 748 C C . GLY A 1 100 ? -9.820 -2.982 13.394 1.00 98.12 100 GLY A C 1
ATOM 749 O O . GLY A 1 100 ? -10.119 -3.538 12.342 1.00 98.12 100 GLY A O 1
ATOM 750 N N . ALA A 1 101 ? -10.547 -1.986 13.902 1.00 97.44 101 ALA A N 1
ATOM 751 C CA . ALA A 1 101 ? -11.749 -1.460 13.258 1.00 97.44 101 ALA A CA 1
ATOM 752 C C . ALA A 1 101 ? -11.449 -0.766 11.918 1.00 97.44 101 ALA A C 1
ATOM 754 O O . ALA A 1 101 ? -12.246 -0.869 10.990 1.00 97.44 101 ALA A O 1
ATOM 755 N N . THR A 1 102 ? -10.306 -0.077 11.800 1.00 97.25 102 THR A N 1
ATOM 756 C CA . THR A 1 102 ? -9.893 0.601 10.561 1.00 97.25 102 THR A CA 1
ATOM 757 C C . THR A 1 102 ? -9.418 -0.370 9.481 1.00 97.25 102 THR A C 1
ATOM 759 O O . THR A 1 102 ? -9.724 -0.164 8.309 1.00 97.25 102 THR A O 1
ATOM 762 N N . LEU A 1 103 ? -8.643 -1.395 9.845 1.00 97.19 103 LEU A N 1
ATOM 763 C CA . LEU A 1 103 ? -7.962 -2.252 8.868 1.00 97.19 103 LEU A CA 1
ATOM 764 C C . LEU A 1 103 ? -8.621 -3.617 8.675 1.00 97.19 103 LEU A C 1
ATOM 766 O O . LEU A 1 103 ? -8.564 -4.164 7.581 1.00 97.19 103 LEU A O 1
ATOM 770 N N . LEU A 1 104 ? -9.219 -4.185 9.719 1.00 96.81 104 LEU A N 1
ATOM 771 C CA . LEU A 1 104 ? -9.783 -5.531 9.677 1.00 96.81 104 LEU A CA 1
ATOM 772 C C . LEU A 1 104 ? -11.306 -5.451 9.584 1.00 96.81 104 LEU A C 1
ATOM 774 O O . LEU A 1 104 ? -11.875 -5.431 8.497 1.00 96.81 104 LEU A O 1
ATOM 778 N N . ALA A 1 105 ? -11.966 -5.411 10.734 1.00 96.25 105 ALA A N 1
ATOM 779 C CA . ALA A 1 105 ? -13.411 -5.364 10.852 1.00 96.25 105 ALA A CA 1
ATOM 780 C C . ALA A 1 105 ? -13.796 -4.753 12.209 1.00 96.25 105 ALA A C 1
ATOM 782 O O . ALA A 1 105 ? -12.993 -4.807 13.152 1.00 96.25 105 ALA A O 1
ATOM 783 N N . PRO A 1 106 ? -15.023 -4.218 12.347 1.00 94.50 106 PRO A N 1
ATOM 784 C CA . PRO A 1 106 ? -15.543 -3.762 13.633 1.00 94.50 106 PRO A CA 1
ATOM 785 C C . PRO A 1 106 ? -15.371 -4.817 14.738 1.00 94.50 106 PRO A C 1
ATOM 787 O O . PRO A 1 106 ? -15.536 -6.016 14.504 1.00 94.50 106 PRO A O 1
ATOM 790 N N . GLY A 1 107 ? -14.992 -4.373 15.939 1.00 94.06 107 GLY A N 1
ATOM 791 C CA . GLY A 1 107 ? -14.780 -5.238 17.107 1.00 94.06 107 GLY A CA 1
ATOM 792 C C . GLY A 1 107 ? -13.487 -6.068 17.105 1.00 94.06 107 GLY A C 1
ATOM 793 O O . GLY A 1 107 ? -13.231 -6.788 18.071 1.00 94.06 107 GLY A O 1
ATOM 794 N N . ARG A 1 108 ? -12.645 -5.989 16.065 1.00 97.25 108 ARG A N 1
ATOM 795 C CA . ARG A 1 108 ? -11.336 -6.666 16.046 1.00 97.25 108 ARG A CA 1
ATOM 796 C C . ARG A 1 108 ? -10.277 -5.833 16.760 1.00 97.25 108 ARG A C 1
ATOM 798 O O . ARG A 1 108 ? -10.274 -4.609 16.678 1.00 97.25 108 ARG A O 1
ATOM 805 N N . LEU A 1 109 ? -9.335 -6.511 17.411 1.00 98.44 109 LEU A N 1
ATOM 806 C CA . LEU A 1 109 ? -8.114 -5.905 17.932 1.00 98.44 109 LEU A CA 1
ATOM 807 C C . LEU A 1 109 ? -6.934 -6.322 17.061 1.00 98.44 109 LEU A C 1
ATOM 809 O O . LEU A 1 109 ? -6.861 -7.477 16.632 1.00 98.44 109 LEU A O 1
ATOM 813 N N . ALA A 1 110 ? -6.008 -5.396 16.832 1.00 98.44 110 ALA A N 1
ATOM 814 C CA . ALA A 1 110 ? -4.831 -5.644 16.016 1.00 98.44 110 ALA A CA 1
ATOM 815 C C . ALA A 1 110 ? -3.532 -5.216 16.711 1.00 98.44 110 ALA A C 1
ATOM 817 O O . ALA A 1 110 ? -3.426 -4.080 17.172 1.00 98.44 110 ALA A O 1
ATOM 818 N N . ASP A 1 111 ? -2.548 -6.118 16.726 1.00 98.44 111 ASP A N 1
ATOM 819 C CA . ASP A 1 111 ? -1.145 -5.816 17.030 1.00 98.44 111 ASP A CA 1
ATOM 820 C C . ASP A 1 111 ? -0.380 -5.655 15.718 1.00 98.44 111 ASP A C 1
ATOM 822 O O . ASP A 1 111 ? -0.449 -6.521 14.846 1.00 98.44 111 ASP A O 1
ATOM 826 N N . VAL A 1 112 ? 0.343 -4.547 15.559 1.00 98.56 112 VAL A N 1
ATOM 827 C CA . VAL A 1 112 ? 1.007 -4.197 14.296 1.00 98.56 112 VAL A CA 1
ATOM 828 C C . VAL A 1 112 ? 2.509 -4.383 14.427 1.00 98.56 112 VAL A C 1
ATOM 830 O O . VAL A 1 112 ? 3.090 -3.875 15.376 1.00 98.56 112 VAL A O 1
ATOM 833 N N . THR A 1 113 ? 3.153 -5.075 13.485 1.00 98.56 113 THR A N 1
ATOM 834 C CA . THR A 1 113 ? 4.615 -5.285 13.526 1.00 98.56 113 THR A CA 1
ATOM 835 C C . THR A 1 113 ? 5.408 -4.369 12.602 1.00 98.56 113 THR A C 1
ATOM 837 O O . THR A 1 113 ? 6.597 -4.147 12.810 1.00 98.56 113 THR A O 1
ATOM 840 N N . ALA A 1 114 ? 4.771 -3.853 11.551 1.00 98.31 114 ALA A N 1
ATOM 841 C CA . ALA A 1 114 ? 5.373 -2.912 10.619 1.00 98.31 114 ALA A CA 1
ATOM 842 C C . ALA A 1 114 ? 4.287 -2.152 9.855 1.00 98.31 114 ALA A C 1
ATOM 844 O O . ALA A 1 114 ? 3.242 -2.722 9.527 1.00 98.31 114 ALA A O 1
ATOM 845 N N . VAL A 1 115 ? 4.566 -0.894 9.511 1.00 98.38 115 VAL A N 1
ATOM 846 C CA . VAL A 1 115 ? 3.697 -0.051 8.681 1.00 98.38 115 VAL A CA 1
ATOM 847 C C . VAL A 1 115 ? 4.522 0.630 7.595 1.00 98.38 115 VAL A C 1
ATOM 849 O O . VAL A 1 115 ? 5.579 1.194 7.866 1.00 98.38 115 VAL A O 1
ATOM 852 N N . THR A 1 116 ? 4.026 0.598 6.363 1.00 98.06 116 THR A N 1
ATOM 853 C CA . THR A 1 116 ? 4.430 1.521 5.301 1.00 98.06 116 THR A CA 1
ATOM 854 C C . THR A 1 116 ? 3.404 2.641 5.218 1.00 98.06 116 THR A C 1
ATOM 856 O O . THR A 1 116 ? 2.249 2.391 4.874 1.00 98.06 116 THR A O 1
ATOM 859 N N . ARG A 1 117 ? 3.823 3.873 5.514 1.00 96.44 117 ARG A N 1
ATOM 860 C CA . ARG A 1 117 ? 2.955 5.053 5.437 1.00 96.44 117 ARG A CA 1
ATOM 861 C C . ARG A 1 117 ? 2.808 5.537 3.997 1.00 96.44 117 ARG A C 1
ATOM 863 O O . ARG A 1 117 ? 3.742 5.422 3.200 1.00 96.44 117 ARG A O 1
ATOM 870 N N . GLN A 1 118 ? 1.642 6.084 3.664 1.00 94.69 118 GLN A N 1
ATOM 871 C CA . GLN A 1 118 ? 1.359 6.566 2.310 1.00 94.69 118 GLN A CA 1
ATOM 872 C C . GLN A 1 118 ? 2.214 7.792 1.947 1.00 94.69 118 GLN A C 1
ATOM 874 O O . GLN A 1 118 ? 2.591 7.971 0.795 1.00 94.69 118 GLN A O 1
ATOM 879 N N . GLU A 1 119 ? 2.547 8.629 2.917 1.00 95.12 119 GLU A N 1
ATOM 880 C CA . GLU A 1 119 ? 3.392 9.806 2.727 1.00 95.12 119 GLU A CA 1
ATOM 881 C C . GLU A 1 119 ? 4.883 9.472 2.556 1.00 95.12 119 GLU A C 1
ATOM 883 O O . GLU A 1 119 ? 5.627 10.270 1.989 1.00 95.12 119 GLU A O 1
ATOM 888 N N . ASP A 1 120 ? 5.314 8.289 3.002 1.00 94.31 120 ASP A N 1
ATOM 889 C CA . ASP A 1 120 ? 6.724 7.886 2.994 1.00 94.31 120 ASP A CA 1
ATOM 890 C C . ASP A 1 120 ? 7.109 7.046 1.768 1.00 94.31 120 ASP A C 1
ATOM 892 O O . ASP A 1 120 ? 8.300 6.800 1.540 1.00 94.31 120 ASP A O 1
ATOM 896 N N . PHE A 1 121 ? 6.141 6.538 0.995 1.00 95.50 121 PHE A N 1
ATOM 897 C CA . PHE A 1 121 ? 6.469 5.632 -0.103 1.00 95.50 121 PHE A CA 1
ATOM 898 C C . PHE A 1 121 ? 6.934 6.381 -1.358 1.00 95.50 121 PHE A C 1
ATOM 900 O O . PHE A 1 121 ? 6.388 7.399 -1.779 1.00 95.50 121 PHE A O 1
ATOM 907 N N . THR A 1 122 ? 7.935 5.808 -2.012 1.00 97.25 122 THR A N 1
ATOM 908 C CA . THR A 1 122 ? 8.421 6.194 -3.330 1.00 97.25 122 THR A CA 1
ATOM 909 C C . THR A 1 122 ? 7.941 5.162 -4.344 1.00 97.25 122 THR A C 1
ATOM 911 O O . THR A 1 122 ? 8.303 3.983 -4.286 1.00 97.25 122 THR A O 1
ATOM 914 N N . GLY A 1 123 ? 7.082 5.602 -5.265 1.00 96.31 123 GLY A N 1
ATOM 915 C CA . GLY A 1 123 ? 6.590 4.770 -6.361 1.00 96.31 123 GLY A CA 1
ATOM 916 C C . GLY A 1 123 ? 7.657 4.463 -7.414 1.00 96.31 123 GLY A C 1
ATOM 917 O O . GLY A 1 123 ? 8.790 4.948 -7.339 1.00 96.31 123 GLY A O 1
ATOM 918 N N . VAL A 1 124 ? 7.289 3.659 -8.408 1.00 97.69 124 VAL A N 1
ATOM 919 C CA . VAL A 1 124 ? 8.162 3.410 -9.564 1.00 97.69 124 VAL A CA 1
ATOM 920 C C . VAL A 1 124 ? 8.202 4.618 -10.501 1.00 97.69 124 VAL A C 1
ATOM 922 O O . VAL A 1 124 ? 7.357 5.509 -10.437 1.00 97.69 124 VAL A O 1
ATOM 925 N N . GLN A 1 125 ? 9.205 4.659 -11.373 1.00 98.19 125 GLN A N 1
ATOM 926 C CA . GLN A 1 125 ? 9.367 5.693 -12.392 1.00 98.19 125 GLN A CA 1
ATOM 927 C C . GLN A 1 125 ? 9.305 5.072 -13.784 1.00 98.19 125 GLN A C 1
ATOM 929 O O . GLN A 1 125 ? 10.113 4.198 -14.100 1.00 98.19 125 GLN A O 1
ATOM 934 N N . VAL A 1 126 ? 8.403 5.563 -14.634 1.00 98.19 126 VAL A N 1
ATOM 935 C CA . VAL A 1 126 ? 8.364 5.209 -16.059 1.00 98.19 126 VAL A CA 1
ATOM 936 C C . VAL A 1 126 ? 8.964 6.364 -16.858 1.00 98.19 126 VAL A C 1
ATOM 938 O O . VAL A 1 126 ? 8.375 7.438 -16.970 1.00 98.19 126 VAL A O 1
ATOM 941 N N . GLN A 1 127 ? 10.176 6.178 -17.380 1.00 97.94 127 GLN A N 1
ATOM 942 C CA . GLN A 1 127 ? 10.910 7.247 -18.057 1.00 97.94 127 GLN A CA 1
ATOM 943 C C . GLN A 1 127 ? 10.204 7.664 -19.352 1.00 97.94 127 GLN A C 1
ATOM 945 O O . GLN A 1 127 ? 9.765 6.825 -20.137 1.00 97.94 127 GLN A O 1
ATOM 950 N N . GLY A 1 128 ? 10.122 8.976 -19.580 1.00 95.94 128 GLY A N 1
ATOM 951 C CA . GLY A 1 128 ? 9.437 9.550 -20.740 1.00 95.94 128 GLY A CA 1
ATOM 952 C C . GLY A 1 128 ? 7.909 9.495 -20.665 1.00 95.94 128 GLY A C 1
ATOM 953 O O . GLY A 1 128 ? 7.260 9.963 -21.592 1.00 95.94 128 GLY A O 1
ATOM 954 N N . ALA A 1 129 ? 7.334 8.963 -19.586 1.00 98.00 129 ALA A N 1
ATOM 955 C CA . ALA A 1 129 ? 5.896 8.917 -19.362 1.00 98.00 129 ALA A CA 1
ATOM 956 C C . ALA A 1 129 ? 5.472 9.892 -18.257 1.00 98.00 129 ALA A C 1
ATOM 958 O O . ALA A 1 129 ? 6.263 10.266 -17.390 1.00 98.00 129 ALA A O 1
ATOM 959 N N . GLN A 1 130 ? 4.197 10.271 -18.262 1.00 98.19 130 GLN A N 1
ATOM 960 C CA . GLN A 1 130 ? 3.588 11.089 -17.218 1.00 98.19 130 GLN A CA 1
ATOM 961 C C . GLN A 1 130 ? 2.612 10.248 -16.399 1.00 98.19 130 GLN A C 1
ATOM 963 O O . GLN A 1 130 ? 1.703 9.637 -16.954 1.00 98.19 130 GLN A O 1
ATOM 968 N N . ARG A 1 131 ? 2.741 10.242 -15.069 1.00 98.12 131 ARG A N 1
ATOM 969 C CA . ARG A 1 131 ? 1.728 9.623 -14.207 1.00 98.12 131 ARG A CA 1
ATOM 970 C C . ARG A 1 131 ? 0.466 10.483 -14.206 1.00 98.12 131 ARG A C 1
ATOM 972 O O . ARG A 1 131 ? 0.517 11.638 -13.787 1.00 98.12 131 ARG A O 1
ATOM 979 N N . VAL A 1 132 ? -0.648 9.919 -14.663 1.00 98.38 132 VAL A N 1
ATOM 980 C CA . VAL A 1 132 ? -1.942 10.619 -14.773 1.00 98.38 132 VAL A CA 1
ATOM 981 C C . VAL A 1 132 ? -2.924 10.225 -13.675 1.00 98.38 132 VAL A C 1
ATOM 983 O O . VAL A 1 132 ? -3.799 11.011 -13.328 1.00 98.38 132 VAL A O 1
ATOM 986 N N . GLN A 1 133 ? -2.766 9.036 -13.090 1.00 98.31 133 GLN A N 1
ATOM 987 C CA . GLN A 1 133 ? -3.596 8.565 -11.985 1.00 98.31 133 GLN A CA 1
ATOM 988 C C . GLN A 1 133 ? -2.768 7.737 -11.003 1.00 98.31 133 GLN A C 1
ATOM 990 O O . GLN A 1 133 ? -1.858 7.008 -11.406 1.00 98.31 133 GLN A O 1
ATOM 995 N N . GLN A 1 134 ? -3.105 7.835 -9.717 1.00 98.12 134 GLN A N 1
ATOM 996 C CA . GLN A 1 134 ? -2.562 6.992 -8.659 1.00 98.12 134 GLN A CA 1
ATOM 997 C C . GLN A 1 134 ? -3.647 6.707 -7.617 1.00 98.12 134 GLN A C 1
ATOM 999 O O . GLN A 1 134 ? -4.323 7.619 -7.144 1.00 98.12 134 GLN A O 1
ATOM 1004 N N . LEU A 1 135 ? -3.785 5.436 -7.257 1.00 98.06 135 LEU A N 1
ATOM 1005 C CA . LEU A 1 135 ? -4.589 4.946 -6.150 1.00 98.06 135 LEU A CA 1
ATOM 1006 C C . LEU A 1 135 ? -3.683 4.116 -5.241 1.00 98.06 135 LEU A C 1
ATOM 1008 O O . LEU A 1 135 ? -2.973 3.223 -5.702 1.00 98.06 135 LEU A O 1
ATOM 1012 N N . VAL A 1 136 ? -3.716 4.412 -3.947 1.00 97.69 136 VAL A N 1
ATOM 1013 C CA . VAL A 1 136 ? -2.934 3.710 -2.929 1.00 97.69 136 VAL A CA 1
ATOM 1014 C C . VAL A 1 136 ? -3.904 3.203 -1.883 1.00 97.69 136 VAL A C 1
ATOM 1016 O O . VAL A 1 136 ? -4.691 3.980 -1.349 1.00 97.69 136 VAL A O 1
ATOM 1019 N N . VAL A 1 137 ? -3.859 1.904 -1.607 1.00 96.94 137 VAL A N 1
ATOM 1020 C CA . VAL A 1 137 ? -4.676 1.281 -0.562 1.00 96.94 137 VAL A CA 1
ATOM 1021 C C . VAL A 1 137 ? -3.790 0.475 0.387 1.00 96.94 137 VAL A C 1
ATOM 1023 O O . VAL A 1 137 ? -2.783 -0.090 -0.056 1.00 96.94 137 VAL A O 1
ATOM 1026 N N . PRO A 1 138 ? -4.128 0.393 1.685 1.00 97.50 138 PRO A N 1
ATOM 1027 C CA . PRO A 1 138 ? -3.423 -0.481 2.612 1.00 97.50 138 PRO A CA 1
ATOM 1028 C C . PRO A 1 138 ? -3.475 -1.941 2.152 1.00 97.50 138 PRO A C 1
ATOM 1030 O O . PRO A 1 138 ? -4.500 -2.422 1.667 1.00 97.50 138 PRO A O 1
ATOM 1033 N N . ARG A 1 139 ? -2.370 -2.663 2.335 1.00 97.75 139 ARG A N 1
ATOM 1034 C CA . ARG A 1 139 ? -2.278 -4.107 2.094 1.00 97.75 139 ARG A CA 1
ATOM 1035 C C . ARG A 1 139 ? -1.895 -4.803 3.388 1.00 97.75 139 ARG A C 1
ATOM 1037 O O . ARG A 1 139 ? -0.783 -4.634 3.881 1.00 97.75 139 ARG A O 1
ATOM 1044 N N . ILE A 1 140 ? -2.804 -5.611 3.909 1.00 98.19 140 ILE A N 1
ATOM 1045 C CA . ILE A 1 140 ? -2.649 -6.257 5.211 1.00 98.19 140 ILE A CA 1
ATOM 1046 C C . ILE A 1 140 ? -2.009 -7.630 5.024 1.00 98.19 140 ILE A C 1
ATOM 1048 O O . ILE A 1 140 ? -2.383 -8.391 4.133 1.00 98.19 140 ILE A O 1
ATOM 1052 N N . VAL A 1 141 ? -1.023 -7.931 5.862 1.00 98.12 141 VAL A N 1
ATOM 1053 C CA . VAL A 1 141 ? -0.409 -9.254 5.989 1.00 98.12 141 VAL A CA 1
ATOM 1054 C C . VAL A 1 141 ? -0.689 -9.754 7.396 1.00 98.12 141 VAL A C 1
ATOM 1056 O O . VAL A 1 141 ? -0.257 -9.124 8.359 1.00 98.12 141 VAL A O 1
ATOM 1059 N N . GLU A 1 142 ? -1.412 -10.863 7.518 1.00 97.38 142 GLU A N 1
ATOM 1060 C CA . GLU A 1 142 ? -1.690 -11.505 8.804 1.00 97.38 142 GLU A CA 1
ATOM 1061 C C . GLU A 1 142 ? -0.524 -12.395 9.248 1.00 97.38 142 GLU A C 1
ATOM 1063 O O . GLU A 1 142 ? 0.211 -12.945 8.427 1.00 97.38 142 GLU A O 1
ATOM 1068 N N . HIS A 1 143 ? -0.359 -12.528 10.564 1.00 96.19 143 HIS A N 1
ATOM 1069 C CA . HIS A 1 143 ? 0.697 -13.314 11.208 1.00 96.19 143 HIS A CA 1
ATOM 1070 C C . HIS A 1 143 ? 2.132 -13.007 10.725 1.00 96.19 143 HIS A C 1
ATOM 1072 O O . HIS A 1 143 ? 2.925 -13.930 10.517 1.00 96.19 143 HIS A O 1
ATOM 1078 N N . PRO A 1 144 ? 2.515 -11.728 10.554 1.00 96.38 144 PRO A N 1
ATOM 1079 C CA . PRO A 1 144 ? 3.865 -11.389 10.137 1.00 96.38 144 PRO A CA 1
ATOM 1080 C C . PRO A 1 144 ? 4.885 -11.660 11.259 1.00 96.38 144 PRO A C 1
ATOM 1082 O O . PRO A 1 144 ? 4.571 -11.533 12.453 1.00 96.38 144 PRO A O 1
ATOM 1085 N N . PRO A 1 145 ? 6.148 -11.946 10.899 1.00 95.12 145 PRO A N 1
ATOM 1086 C CA . PRO A 1 145 ? 7.249 -11.879 11.850 1.00 95.12 145 PRO A CA 1
ATOM 1087 C C . PRO A 1 145 ? 7.525 -10.420 12.264 1.00 95.12 145 PRO A C 1
ATOM 1089 O O . PRO A 1 145 ? 7.027 -9.475 11.648 1.00 95.12 145 PRO A O 1
ATOM 1092 N N . GLY A 1 146 ? 8.347 -10.229 13.298 1.00 94.81 146 GLY A N 1
ATOM 1093 C CA . GLY A 1 146 ? 8.830 -8.911 13.734 1.00 94.81 146 GLY A CA 1
ATOM 1094 C C . GLY A 1 146 ? 8.637 -8.663 15.225 1.00 94.81 146 GLY A C 1
ATOM 1095 O O . GLY A 1 146 ? 8.223 -9.559 15.952 1.00 94.81 146 GLY A O 1
ATOM 1096 N N . GLU A 1 147 ? 8.929 -7.453 15.674 1.00 96.69 147 GLU A N 1
ATOM 1097 C CA . GLU A 1 147 ? 8.544 -6.958 16.999 1.00 96.69 147 GLU A CA 1
ATOM 1098 C C . GLU A 1 147 ? 7.207 -6.215 16.885 1.00 96.69 147 GLU A C 1
ATOM 1100 O O . GLU A 1 147 ? 6.848 -5.762 15.800 1.00 96.69 147 GLU A O 1
ATOM 1105 N N . GLU A 1 148 ? 6.433 -6.156 17.965 1.00 97.00 148 GLU A N 1
ATOM 1106 C CA . GLU A 1 148 ? 5.187 -5.386 17.988 1.00 97.00 148 GLU A CA 1
ATOM 1107 C C . GLU A 1 148 ? 5.501 -3.900 18.169 1.00 97.00 148 GLU A C 1
ATOM 1109 O O . GLU A 1 148 ? 6.315 -3.522 19.006 1.00 97.00 148 GLU A O 1
ATOM 1114 N N . MET A 1 149 ? 4.844 -3.058 17.378 1.00 97.81 149 MET A N 1
ATOM 1115 C CA . MET A 1 149 ? 4.869 -1.611 17.541 1.00 97.81 149 MET A CA 1
ATOM 1116 C C . MET A 1 149 ? 4.003 -1.205 18.731 1.00 97.81 149 MET A C 1
ATOM 1118 O O . MET A 1 149 ? 2.979 -1.834 19.019 1.00 97.81 149 MET A O 1
ATOM 1122 N N . GLU A 1 150 ? 4.344 -0.083 19.362 1.00 98.38 150 GLU A N 1
ATOM 1123 C CA . GLU A 1 150 ? 3.483 0.507 20.382 1.00 98.38 150 GLU A CA 1
ATOM 1124 C C . GLU A 1 150 ? 2.100 0.846 19.787 1.00 98.38 150 GLU A C 1
ATOM 1126 O O . GLU A 1 150 ? 2.023 1.520 18.753 1.00 98.38 150 GLU A O 1
ATOM 1131 N N . PRO A 1 151 ? 0.974 0.444 20.413 1.00 98.19 151 PRO A N 1
ATOM 1132 C CA . PRO A 1 151 ? -0.354 0.607 19.816 1.00 98.19 151 PRO A CA 1
ATOM 1133 C C . PRO A 1 151 ? -0.711 2.045 19.420 1.00 98.19 151 PRO A C 1
ATOM 1135 O O . PRO A 1 151 ? -1.399 2.268 18.423 1.00 98.19 151 PRO A O 1
ATOM 1138 N N . ALA A 1 152 ? -0.252 3.035 20.192 1.00 97.88 152 ALA A N 1
ATOM 1139 C CA . ALA A 1 152 ? -0.475 4.445 19.879 1.00 97.88 152 ALA A CA 1
ATOM 1140 C C . ALA A 1 152 ? 0.281 4.886 18.613 1.00 97.88 152 ALA A C 1
ATOM 1142 O O . ALA A 1 152 ? -0.268 5.641 17.808 1.00 97.88 152 ALA A O 1
ATOM 1143 N N . GLU A 1 153 ? 1.508 4.392 18.428 1.00 97.88 153 GLU A N 1
ATOM 1144 C CA . GLU A 1 153 ? 2.326 4.634 17.239 1.00 97.88 153 GLU A CA 1
ATOM 1145 C C . GLU A 1 153 ? 1.716 3.948 16.016 1.00 97.88 153 GLU A C 1
ATOM 1147 O O . GLU A 1 153 ? 1.530 4.590 14.985 1.00 97.88 153 GLU A O 1
ATOM 1152 N N . ALA A 1 154 ? 1.314 2.681 16.149 1.00 97.69 154 ALA A N 1
ATOM 1153 C CA . ALA A 1 154 ? 0.648 1.937 15.085 1.00 97.69 154 ALA A CA 1
ATOM 1154 C C . ALA A 1 154 ? -0.626 2.648 14.598 1.00 97.69 154 ALA A C 1
ATOM 1156 O O . ALA A 1 154 ? -0.813 2.829 13.395 1.00 97.69 154 ALA A O 1
ATOM 1157 N N . ARG A 1 155 ? -1.475 3.116 15.526 1.00 97.81 155 ARG A N 1
ATOM 1158 C CA . ARG A 1 155 ? -2.686 3.890 15.203 1.00 97.81 155 ARG A CA 1
ATOM 1159 C C . ARG A 1 155 ? -2.359 5.176 14.445 1.00 97.81 155 ARG A C 1
ATOM 1161 O O . ARG A 1 155 ? -3.038 5.497 13.471 1.00 97.81 155 ARG A O 1
ATOM 1168 N N . PHE A 1 156 ? -1.335 5.905 14.888 1.00 97.12 156 PHE A N 1
ATOM 1169 C CA . PHE A 1 156 ? -0.896 7.130 14.225 1.00 97.12 156 PHE A CA 1
ATOM 1170 C C . PHE A 1 156 ? -0.363 6.851 12.813 1.00 97.12 156 PHE A C 1
ATOM 1172 O O . PHE A 1 156 ? -0.760 7.527 11.870 1.00 97.12 156 PHE A O 1
ATOM 1179 N N . ALA A 1 157 ? 0.474 5.824 12.652 1.00 96.25 157 ALA A N 1
ATOM 1180 C CA . ALA A 1 157 ? 1.105 5.478 11.382 1.00 96.25 157 ALA A CA 1
ATOM 1181 C C . ALA A 1 157 ? 0.100 5.090 10.284 1.00 96.25 157 ALA A C 1
ATOM 1183 O O . ALA A 1 157 ? 0.366 5.318 9.108 1.00 96.25 157 ALA A O 1
ATOM 1184 N N . ILE A 1 158 ? -1.057 4.531 10.645 1.00 96.44 158 ILE A N 1
ATOM 1185 C CA . ILE A 1 158 ? -2.110 4.174 9.679 1.00 96.44 158 ILE A CA 1
ATOM 1186 C C . ILE A 1 158 ? -3.131 5.304 9.454 1.00 96.44 158 ILE A C 1
ATOM 1188 O O . ILE A 1 158 ? -4.110 5.104 8.739 1.00 96.44 158 ILE A O 1
ATOM 1192 N N . GLY A 1 159 ? -2.949 6.464 10.098 1.00 95.69 159 GLY A N 1
ATOM 1193 C CA . GLY A 1 159 ? -3.869 7.599 9.999 1.00 95.69 159 GLY A CA 1
ATOM 1194 C C . GLY A 1 159 ? -5.239 7.367 10.646 1.00 95.69 159 GLY A C 1
ATOM 1195 O O . GLY A 1 159 ? -6.206 8.033 10.281 1.00 95.69 159 GLY A O 1
ATOM 1196 N N . ALA A 1 160 ? -5.354 6.429 11.592 1.00 96.19 160 ALA A N 1
ATOM 1197 C CA . ALA A 1 160 ? -6.624 6.154 12.256 1.00 96.19 160 ALA A CA 1
ATOM 1198 C C . ALA A 1 160 ? -6.971 7.252 13.284 1.00 96.19 160 ALA A C 1
ATOM 1200 O O . ALA A 1 160 ? -6.072 7.787 13.953 1.00 96.19 160 ALA A O 1
ATOM 1201 N N . PRO A 1 161 ? -8.267 7.589 13.459 1.00 96.81 161 PRO A N 1
ATOM 1202 C CA . PRO A 1 161 ? -8.694 8.625 14.397 1.00 96.81 161 PRO A CA 1
ATOM 1203 C C . PRO A 1 161 ? -8.302 8.282 15.840 1.00 96.81 161 PRO A C 1
ATOM 1205 O O . PRO A 1 161 ? -7.892 7.164 16.152 1.00 96.81 161 PRO A O 1
ATOM 1208 N N . ALA A 1 162 ? -8.379 9.261 16.741 1.00 97.00 162 ALA A N 1
ATOM 1209 C CA . ALA A 1 162 ? -8.142 9.006 18.159 1.00 97.00 162 ALA A CA 1
ATOM 1210 C C . ALA A 1 162 ? -9.186 8.023 18.704 1.00 97.00 162 ALA A C 1
ATOM 1212 O O . ALA A 1 162 ? -10.369 8.127 18.386 1.00 97.00 162 ALA A O 1
ATOM 1213 N N . ALA A 1 163 ? -8.739 7.074 19.528 1.00 97.31 163 ALA A N 1
ATOM 1214 C CA . ALA A 1 163 ? -9.660 6.222 20.257 1.00 97.31 163 ALA A CA 1
ATOM 1215 C C . ALA A 1 163 ? -10.312 7.025 21.394 1.00 97.31 163 ALA A C 1
ATOM 1217 O O . ALA A 1 163 ? -9.630 7.761 22.112 1.00 97.31 163 ALA A O 1
ATOM 1218 N N . GLN A 1 164 ? -11.617 6.864 21.565 1.00 97.75 164 GLN A N 1
ATOM 1219 C CA . GLN A 1 164 ? -12.438 7.550 22.546 1.00 97.75 164 GLN A CA 1
ATOM 1220 C C . GLN A 1 164 ? -13.353 6.547 23.249 1.00 97.75 164 GLN A C 1
ATOM 1222 O O . GLN A 1 164 ? -13.873 5.610 22.648 1.00 97.75 164 GLN A O 1
ATOM 1227 N N . ALA A 1 165 ? -13.535 6.762 24.544 1.00 97.75 165 ALA A N 1
ATOM 1228 C CA . ALA A 1 165 ? -14.559 6.113 25.341 1.00 97.75 165 ALA A CA 1
ATOM 1229 C C . ALA A 1 165 ? -15.211 7.178 26.235 1.00 97.75 165 ALA A C 1
ATOM 1231 O O . ALA A 1 165 ? -14.574 8.207 26.511 1.00 97.75 165 ALA A O 1
ATOM 1232 N N . PRO A 1 166 ? -16.436 6.942 26.724 1.00 97.56 166 PRO A N 1
ATOM 1233 C CA . PRO A 1 166 ? -17.056 7.790 27.726 1.00 97.56 166 PRO A CA 1
ATOM 1234 C C . PRO A 1 166 ? -16.156 7.985 28.951 1.00 97.56 166 PRO A C 1
ATOM 1236 O O . PRO A 1 166 ? -15.367 7.113 29.335 1.00 97.56 166 PRO A O 1
ATOM 1239 N N . ALA A 1 167 ? -16.266 9.158 29.572 1.00 97.06 167 ALA A N 1
ATOM 1240 C CA . ALA A 1 167 ? -15.536 9.457 30.793 1.00 97.06 167 ALA A CA 1
ATOM 1241 C C . ALA A 1 167 ? -16.073 8.591 31.940 1.00 97.06 167 ALA A C 1
ATOM 1243 O O . ALA A 1 167 ? -17.236 8.714 32.316 1.00 97.06 167 ALA A O 1
ATOM 1244 N N . ALA A 1 168 ? -15.205 7.748 32.497 1.00 96.31 168 ALA A N 1
ATOM 1245 C CA . ALA A 1 168 ? -15.570 6.790 33.530 1.00 96.31 168 ALA A CA 1
ATOM 1246 C C . ALA A 1 168 ? -14.573 6.848 34.711 1.00 96.31 168 ALA A C 1
ATOM 1248 O O . ALA A 1 168 ? -13.394 6.474 34.554 1.00 96.31 168 ALA A O 1
ATOM 1249 N N . PRO A 1 169 ? -14.981 7.362 35.889 1.00 94.81 169 PRO A N 1
ATOM 1250 C CA . PRO A 1 169 ? -14.181 7.276 37.108 1.00 94.81 169 PRO A CA 1
ATOM 1251 C C . PRO A 1 169 ? -13.977 5.817 37.541 1.00 94.81 169 PRO A C 1
ATOM 1253 O O . PRO A 1 169 ? -14.757 4.939 37.197 1.00 94.81 169 PRO A O 1
ATOM 1256 N N . LEU A 1 170 ? -12.891 5.549 38.272 1.00 91.19 170 LEU A N 1
ATOM 1257 C CA . LEU A 1 170 ? -12.653 4.252 38.922 1.00 91.19 170 LEU A CA 1
ATOM 1258 C C . LEU A 1 170 ? -13.183 4.333 40.357 1.00 91.19 170 LEU A C 1
ATOM 1260 O O . LEU A 1 170 ? -12.406 4.446 41.299 1.00 91.19 170 LEU A O 1
ATOM 1264 N N . ASP A 1 171 ? -14.501 4.401 40.494 1.00 94.38 171 ASP A N 1
ATOM 1265 C CA . ASP A 1 171 ? -15.201 4.684 41.752 1.00 94.38 171 ASP A CA 1
ATOM 1266 C C . ASP A 1 171 ? -16.023 3.501 42.281 1.00 94.38 171 ASP A C 1
ATOM 1268 O O . ASP A 1 171 ? -16.618 3.589 43.356 1.00 94.38 171 ASP A O 1
ATOM 1272 N N . LEU A 1 172 ? -16.040 2.381 41.556 1.00 96.56 172 LEU A N 1
ATOM 1273 C CA . LEU A 1 172 ? -16.719 1.175 42.004 1.00 96.56 172 LEU A CA 1
ATOM 1274 C C . LEU A 1 172 ? -15.963 0.513 43.157 1.00 96.56 172 LEU A C 1
ATOM 1276 O O . LEU A 1 172 ? -14.729 0.499 43.171 1.00 96.56 172 LEU A O 1
ATOM 1280 N N . PRO A 1 173 ? -16.687 -0.128 44.088 1.00 97.38 173 PRO A N 1
ATOM 1281 C CA . PRO A 1 173 ? -16.055 -0.976 45.080 1.00 97.38 173 PRO A CA 1
ATOM 1282 C C . PRO A 1 173 ? -15.181 -2.065 44.441 1.00 97.38 173 PRO A C 1
ATOM 1284 O O . PRO A 1 173 ? -15.544 -2.652 43.416 1.00 97.38 173 PRO A O 1
ATOM 1287 N N . GLU A 1 174 ? -14.052 -2.376 45.076 1.00 96.75 174 GLU A N 1
ATOM 1288 C CA . GLU A 1 174 ? -13.063 -3.329 44.556 1.00 96.75 174 GLU A CA 1
ATOM 1289 C C . GLU A 1 174 ? -13.670 -4.719 44.315 1.00 96.75 174 GLU A C 1
ATOM 1291 O O . GLU A 1 174 ? -13.575 -5.250 43.211 1.00 96.75 174 GLU A O 1
ATOM 1296 N N . GLU A 1 175 ? -14.404 -5.260 45.293 1.00 97.56 175 GLU A N 1
ATOM 1297 C CA . GLU A 1 175 ? -15.062 -6.572 45.184 1.00 97.56 175 GLU A CA 1
ATOM 1298 C C . GLU A 1 175 ? -16.027 -6.659 43.987 1.00 97.56 175 GLU A C 1
ATOM 1300 O O . GLU A 1 175 ? -16.064 -7.673 43.282 1.00 97.56 175 GLU A O 1
ATOM 1305 N N . LEU A 1 176 ? -16.795 -5.589 43.738 1.00 97.62 176 LEU A N 1
ATOM 1306 C CA . LEU A 1 176 ? -17.717 -5.518 42.604 1.00 97.62 176 LEU A CA 1
ATOM 1307 C C . LEU A 1 176 ? -16.940 -5.434 41.287 1.00 97.62 176 LEU A C 1
ATOM 1309 O O . LEU A 1 176 ? -17.230 -6.175 40.347 1.00 97.62 176 LEU A O 1
ATOM 1313 N N . THR A 1 177 ? -15.913 -4.583 41.235 1.00 98.06 177 THR A N 1
ATOM 1314 C CA . THR A 1 177 ? -15.030 -4.443 40.069 1.00 98.06 177 THR A CA 1
ATOM 1315 C C . THR A 1 177 ? -14.419 -5.787 39.684 1.00 98.06 177 THR A C 1
ATOM 1317 O O . THR A 1 177 ? -14.493 -6.199 38.524 1.00 98.06 177 THR A O 1
ATOM 1320 N N . GLU A 1 178 ? -13.877 -6.525 40.652 1.00 97.69 178 GLU A N 1
ATOM 1321 C CA . GLU A 1 178 ? -13.319 -7.851 40.412 1.00 97.69 178 GLU A CA 1
ATOM 1322 C C . GLU A 1 178 ? -14.363 -8.846 39.899 1.00 97.69 178 GLU A C 1
ATOM 1324 O O . GLU A 1 178 ? -14.081 -9.622 38.982 1.00 97.69 178 GLU A O 1
ATOM 1329 N N . ALA A 1 179 ? -15.570 -8.841 40.468 1.00 97.69 179 ALA A N 1
ATOM 1330 C CA . ALA A 1 179 ? -16.637 -9.740 40.048 1.00 97.69 179 ALA A CA 1
ATOM 1331 C C . ALA A 1 179 ? -17.082 -9.481 38.601 1.00 97.69 179 ALA A C 1
ATOM 1333 O O . ALA A 1 179 ? -17.226 -10.425 37.814 1.00 97.69 179 ALA A O 1
ATOM 1334 N N . LEU A 1 180 ? -17.218 -8.211 38.214 1.00 97.81 180 LEU A N 1
ATOM 1335 C CA . LEU A 1 180 ? -17.551 -7.821 36.845 1.00 97.81 180 LEU A CA 1
ATOM 1336 C C . LEU A 1 180 ? -16.398 -8.133 35.876 1.00 97.81 180 LEU A C 1
ATOM 1338 O O . LEU A 1 180 ? -16.633 -8.710 34.812 1.00 97.81 180 LEU A O 1
ATOM 1342 N N . LEU A 1 181 ? -15.141 -7.878 36.260 1.00 97.19 181 LEU A N 1
ATOM 1343 C CA . LEU A 1 181 ? -13.966 -8.273 35.471 1.00 97.19 181 LEU A CA 1
ATOM 1344 C C . LEU A 1 181 ? -13.886 -9.796 35.278 1.00 97.19 181 LEU A C 1
ATOM 1346 O O . LEU A 1 181 ? -13.551 -10.255 34.184 1.00 97.19 181 LEU A O 1
ATOM 1350 N N . ARG A 1 182 ? -14.224 -10.602 36.297 1.00 96.62 182 ARG A N 1
ATOM 1351 C CA . ARG A 1 182 ? -14.317 -12.069 36.168 1.00 96.62 182 ARG A CA 1
ATOM 1352 C C . ARG A 1 182 ? -15.357 -12.477 35.127 1.00 96.62 182 ARG A C 1
ATOM 1354 O O . ARG A 1 182 ? -15.097 -13.402 34.359 1.00 96.62 182 ARG A O 1
ATOM 1361 N N . ARG A 1 183 ? -16.504 -11.790 35.061 1.00 95.94 183 ARG A N 1
ATOM 1362 C CA . ARG A 1 183 ? -17.522 -12.034 34.026 1.00 95.94 183 ARG A CA 1
ATOM 1363 C C . ARG A 1 183 ? -16.997 -11.688 32.633 1.00 95.94 183 ARG A C 1
ATOM 1365 O O . ARG A 1 183 ? -17.123 -12.518 31.738 1.00 95.94 183 ARG A O 1
ATOM 1372 N N . LEU A 1 184 ? -16.340 -10.538 32.464 1.00 96.00 184 LEU A N 1
ATOM 1373 C CA . LEU A 1 184 ? -15.750 -10.135 31.180 1.00 96.00 184 LEU A CA 1
ATOM 1374 C C . LEU A 1 184 ? -14.719 -11.154 30.668 1.00 96.00 184 LEU A C 1
ATOM 1376 O O . LEU A 1 184 ? -14.694 -11.470 29.482 1.00 96.00 184 LEU A O 1
ATOM 1380 N N . ARG A 1 185 ? -13.901 -11.734 31.554 1.00 95.38 185 ARG A N 1
ATOM 1381 C CA . ARG A 1 185 ? -12.883 -12.738 31.186 1.00 95.38 185 ARG A CA 1
ATOM 1382 C C . ARG A 1 185 ? -13.454 -14.067 30.676 1.00 95.38 185 ARG A C 1
ATOM 1384 O O . ARG A 1 185 ? -12.698 -14.844 30.105 1.00 95.38 185 ARG A O 1
ATOM 1391 N N . ARG A 1 186 ? -14.756 -14.340 30.845 1.00 93.69 186 ARG A N 1
ATOM 1392 C CA . ARG A 1 186 ? -15.393 -15.565 30.317 1.00 93.69 186 ARG A CA 1
ATOM 1393 C C . ARG A 1 186 ? -15.419 -15.607 28.791 1.00 93.69 186 ARG A C 1
ATOM 1395 O O . ARG A 1 186 ? -15.476 -16.692 28.224 1.00 93.69 186 ARG A O 1
ATOM 1402 N N . LYS A 1 187 ? -15.366 -14.443 28.141 1.00 90.56 187 LYS A N 1
ATOM 1403 C CA . LYS A 1 187 ? -15.261 -14.323 26.690 1.00 90.56 187 LYS A CA 1
ATOM 1404 C C . LYS A 1 187 ? -13.849 -13.835 26.352 1.00 90.56 187 LYS A C 1
ATOM 1406 O O . LYS A 1 187 ? -13.534 -12.686 26.685 1.00 90.56 187 LYS A O 1
ATOM 1411 N N . PRO A 1 188 ? -12.977 -14.675 25.769 1.00 90.25 188 PRO A N 1
ATOM 1412 C CA . PRO A 1 188 ? -11.614 -14.272 25.448 1.00 90.25 188 PRO A CA 1
ATOM 1413 C C . PRO A 1 188 ? -11.608 -13.123 24.436 1.00 90.25 188 PRO A C 1
ATOM 1415 O O . PRO A 1 188 ? -12.577 -12.906 23.709 1.00 90.25 188 PRO A O 1
ATOM 1418 N N . VAL A 1 189 ? -10.520 -12.358 24.444 1.00 92.31 189 VAL A N 1
ATOM 1419 C CA . VAL A 1 189 ? -10.273 -11.276 23.492 1.00 92.31 189 VAL A CA 1
ATOM 1420 C C . VAL A 1 189 ? -9.224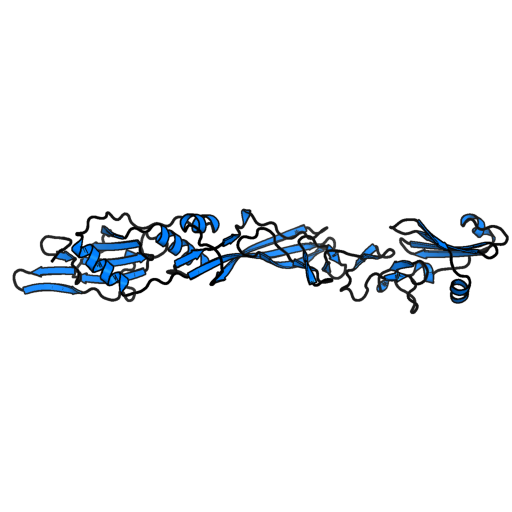 -11.778 22.516 1.00 92.31 189 VAL A C 1
ATOM 1422 O O . VAL A 1 189 ? -8.092 -12.038 22.924 1.00 92.31 189 VAL A O 1
ATOM 1425 N N . ASP A 1 190 ? -9.592 -11.874 21.244 1.00 94.19 190 ASP A N 1
ATOM 1426 C CA . ASP A 1 190 ? -8.663 -12.263 20.191 1.00 94.19 190 ASP A CA 1
ATOM 1427 C C . ASP A 1 190 ? -7.982 -11.023 19.614 1.00 94.19 190 ASP A C 1
ATOM 1429 O O . ASP A 1 190 ? -8.638 -10.103 19.115 1.00 94.19 190 ASP A O 1
ATOM 1433 N N . VAL A 1 191 ? -6.650 -11.012 19.662 1.00 97.19 191 VAL A N 1
ATOM 1434 C CA . VAL A 1 191 ? -5.830 -9.973 19.037 1.00 97.19 191 VAL A CA 1
ATOM 1435 C C . VAL A 1 191 ? -5.160 -10.561 17.803 1.00 97.19 191 VAL A C 1
ATOM 1437 O O . VAL A 1 191 ? -4.499 -11.595 17.867 1.00 97.19 191 VAL A O 1
ATOM 1440 N N . THR A 1 192 ? -5.371 -9.920 16.654 1.00 98.19 192 THR A N 1
ATOM 1441 C CA . THR A 1 192 ? -4.804 -10.360 15.375 1.00 98.19 192 THR A CA 1
ATOM 1442 C C . THR A 1 192 ? -3.487 -9.642 15.136 1.00 98.19 192 THR A C 1
ATOM 1444 O O . THR A 1 192 ? -3.435 -8.416 15.111 1.00 98.19 192 THR A O 1
ATOM 1447 N N . ARG A 1 193 ? -2.413 -10.397 14.926 1.00 98.38 193 ARG A N 1
ATOM 1448 C CA . ARG A 1 193 ? -1.111 -9.828 14.580 1.00 98.38 193 ARG A CA 1
ATOM 1449 C C . ARG A 1 193 ? -1.052 -9.527 13.083 1.00 98.38 193 ARG A C 1
ATOM 1451 O O . ARG A 1 193 ? -1.283 -10.434 12.283 1.00 98.38 193 ARG A O 1
ATOM 1458 N N . ILE A 1 194 ? -0.724 -8.293 12.707 1.00 98.62 194 ILE A N 1
ATOM 1459 C CA . ILE A 1 194 ? -0.724 -7.818 11.318 1.00 98.62 194 ILE A CA 1
ATOM 1460 C C . ILE A 1 194 ? 0.488 -6.945 10.984 1.00 98.62 194 ILE A C 1
ATOM 1462 O O . ILE A 1 194 ? 1.148 -6.387 11.855 1.00 98.62 194 ILE A O 1
ATOM 1466 N N . ALA A 1 195 ? 0.776 -6.808 9.696 1.00 98.56 195 ALA A N 1
ATOM 1467 C CA . ALA A 1 195 ? 1.694 -5.816 9.157 1.00 98.56 195 ALA A CA 1
ATOM 1468 C C . ALA A 1 195 ? 1.031 -5.133 7.964 1.00 98.56 195 ALA A C 1
ATOM 1470 O O . ALA A 1 195 ? 0.294 -5.765 7.203 1.00 98.56 195 ALA A O 1
ATOM 1471 N N . VAL A 1 196 ? 1.290 -3.841 7.806 1.00 98.50 196 VAL A N 1
ATOM 1472 C CA . VAL A 1 196 ? 0.604 -2.989 6.837 1.00 98.50 196 VAL A CA 1
ATOM 1473 C C . VAL A 1 196 ? 1.599 -2.543 5.775 1.00 98.50 196 VAL A C 1
ATOM 1475 O O . VAL A 1 196 ? 2.488 -1.736 6.031 1.00 98.50 196 VAL A O 1
ATOM 1478 N N . GLY A 1 197 ? 1.473 -3.111 4.582 1.00 98.31 197 GLY A N 1
ATOM 1479 C CA . GLY A 1 197 ? 2.118 -2.624 3.368 1.00 98.31 197 GLY A CA 1
ATOM 1480 C C . GLY A 1 197 ? 1.158 -1.752 2.565 1.00 98.31 197 GLY A C 1
ATOM 1481 O O . GLY A 1 197 ? 0.091 -1.368 3.046 1.00 98.31 197 GLY A O 1
ATOM 1482 N N . LEU A 1 198 ? 1.501 -1.500 1.306 1.00 98.38 198 LEU A N 1
ATOM 1483 C CA . LEU A 1 198 ? 0.637 -0.784 0.367 1.00 98.38 198 LEU A CA 1
ATOM 1484 C C . LEU A 1 198 ? 0.391 -1.635 -0.874 1.00 98.38 198 LEU A C 1
ATOM 1486 O O . LEU A 1 198 ? 1.274 -2.372 -1.311 1.00 98.38 198 LEU A O 1
ATOM 1490 N N . ARG A 1 199 ? -0.785 -1.492 -1.479 1.00 98.31 199 ARG A N 1
ATOM 1491 C CA . ARG A 1 199 ? -1.014 -1.851 -2.875 1.00 98.31 199 ARG A CA 1
ATOM 1492 C C . ARG A 1 199 ? -1.236 -0.576 -3.664 1.00 98.31 199 ARG A C 1
ATOM 1494 O O . ARG A 1 199 ? -2.099 0.234 -3.328 1.00 98.31 199 ARG A O 1
ATOM 1501 N N . VAL A 1 200 ? -0.427 -0.401 -4.696 1.00 98.50 200 VAL A N 1
ATOM 1502 C CA . VAL A 1 200 ? -0.387 0.810 -5.505 1.00 98.50 200 VAL A CA 1
ATOM 1503 C C . VAL A 1 200 ? -0.865 0.467 -6.907 1.00 98.50 200 VAL A C 1
ATOM 1505 O O . VAL A 1 200 ? -0.342 -0.452 -7.535 1.00 98.50 200 VAL A O 1
ATOM 1508 N N . ALA A 1 201 ? -1.866 1.201 -7.383 1.00 98.44 201 ALA A N 1
ATOM 1509 C CA . ALA A 1 201 ? -2.347 1.157 -8.754 1.00 98.44 201 ALA A CA 1
ATOM 1510 C C . ALA A 1 201 ? -2.102 2.521 -9.409 1.00 98.44 201 ALA A C 1
ATOM 1512 O O . ALA A 1 201 ? -2.597 3.545 -8.942 1.00 98.44 201 ALA A O 1
ATOM 1513 N N . GLU A 1 202 ? -1.329 2.545 -10.486 1.00 98.25 202 GLU A N 1
ATOM 1514 C CA . GLU A 1 202 ? -0.983 3.754 -11.229 1.00 98.25 202 GLU A CA 1
ATOM 1515 C C . GLU A 1 202 ? -1.419 3.633 -12.683 1.00 98.25 202 GLU A C 1
ATOM 1517 O O . GLU A 1 202 ? -1.498 2.545 -13.249 1.00 98.25 202 GLU A O 1
ATOM 1522 N N . THR A 1 203 ? -1.677 4.772 -13.315 1.00 98.56 203 THR A N 1
ATOM 1523 C CA . THR A 1 203 ? -1.811 4.861 -14.769 1.00 98.56 203 THR A CA 1
ATOM 1524 C C . THR A 1 203 ? -0.838 5.903 -15.281 1.00 98.56 203 THR A C 1
ATOM 1526 O O . THR A 1 203 ? -0.815 7.043 -14.803 1.00 98.56 203 THR A O 1
ATOM 1529 N N . TRP A 1 204 ? -0.027 5.495 -16.250 1.00 98.50 204 TRP A N 1
ATOM 1530 C CA . TRP A 1 204 ? 0.993 6.316 -16.883 1.00 98.50 204 TRP A CA 1
ATOM 1531 C C . TRP A 1 204 ? 0.622 6.568 -18.339 1.00 98.50 204 TRP A C 1
ATOM 1533 O O . TRP A 1 204 ? 0.253 5.646 -19.055 1.00 98.50 204 TRP A O 1
ATOM 1543 N N . GLN A 1 205 ? 0.725 7.812 -18.787 1.00 98.56 205 GLN A N 1
ATOM 1544 C CA . GLN A 1 205 ? 0.548 8.188 -20.180 1.00 98.56 205 GLN A CA 1
ATOM 1545 C C . GLN A 1 205 ? 1.909 8.230 -20.874 1.00 98.56 205 GLN A C 1
ATOM 1547 O O . GLN A 1 205 ? 2.793 8.995 -20.481 1.00 98.56 205 GLN A O 1
ATOM 1552 N N . LEU A 1 206 ? 2.074 7.388 -21.890 1.00 97.75 206 LEU A N 1
ATOM 1553 C CA . LEU A 1 206 ? 3.265 7.339 -22.733 1.00 97.75 206 LEU A CA 1
ATOM 1554 C C . LEU A 1 206 ? 3.242 8.467 -23.789 1.00 97.75 206 LEU A C 1
ATOM 1556 O O . LEU A 1 206 ? 2.175 9.023 -24.065 1.00 97.75 206 LEU A O 1
ATOM 1560 N N . PRO A 1 207 ? 4.385 8.803 -24.426 1.00 96.44 207 PRO A N 1
ATOM 1561 C CA . PRO A 1 207 ? 4.445 9.846 -25.459 1.00 96.44 207 PRO A CA 1
ATOM 1562 C C . PRO A 1 207 ? 3.525 9.624 -26.667 1.00 96.44 207 PRO A C 1
ATOM 1564 O O . PRO A 1 207 ? 3.146 10.585 -27.330 1.00 96.44 207 PRO A O 1
ATOM 1567 N N . ASP A 1 208 ? 3.177 8.371 -26.965 1.00 95.31 208 ASP A N 1
ATOM 1568 C CA . ASP A 1 208 ? 2.247 7.992 -28.036 1.00 95.31 208 ASP A CA 1
ATOM 1569 C C . ASP A 1 208 ? 0.765 8.084 -27.616 1.00 95.31 208 ASP A C 1
ATOM 1571 O O . ASP A 1 208 ? -0.127 7.796 -28.411 1.00 95.31 208 ASP A O 1
ATOM 1575 N N . GLY A 1 209 ? 0.494 8.502 -26.375 1.00 97.44 209 GLY A N 1
ATOM 1576 C CA . GLY A 1 209 ? -0.841 8.619 -25.799 1.00 97.44 209 GLY A CA 1
ATOM 1577 C C . GLY A 1 209 ? -1.372 7.336 -25.157 1.00 97.44 209 GLY A C 1
ATOM 1578 O O . GLY A 1 209 ? -2.446 7.386 -24.553 1.00 97.44 209 GLY A O 1
ATOM 1579 N N . PHE A 1 210 ? -0.649 6.213 -25.235 1.00 97.81 210 PHE A N 1
ATOM 1580 C CA . PHE A 1 210 ? -1.067 4.962 -24.606 1.00 97.81 210 PHE A CA 1
ATOM 1581 C C . PHE A 1 210 ? -1.118 5.097 -23.079 1.00 97.81 210 PHE A C 1
ATOM 1583 O O . PHE A 1 210 ? -0.219 5.670 -22.457 1.00 97.81 210 PHE A O 1
ATOM 1590 N N . GLN A 1 211 ? -2.177 4.557 -22.472 1.00 98.31 211 GLN A N 1
ATOM 1591 C CA . GLN A 1 211 ? -2.337 4.495 -21.022 1.00 98.31 211 GLN A CA 1
ATOM 1592 C C . GLN A 1 211 ? -1.837 3.146 -20.515 1.00 98.31 211 GLN A C 1
ATOM 1594 O O . GLN A 1 211 ? -2.473 2.120 -20.734 1.00 98.31 211 GLN A O 1
ATOM 1599 N N . LEU A 1 212 ? -0.699 3.166 -19.831 1.00 98.12 212 LEU A N 1
ATOM 1600 C CA . LEU A 1 212 ? -0.047 2.008 -19.244 1.00 98.12 212 LEU A CA 1
ATOM 1601 C C . LEU A 1 212 ? -0.502 1.829 -17.781 1.00 98.12 212 LEU A C 1
ATOM 1603 O O . LEU A 1 212 ? -0.089 2.619 -16.921 1.00 98.12 212 LEU A O 1
ATOM 1607 N N . PRO A 1 213 ? -1.344 0.824 -17.473 1.00 98.06 213 PRO A N 1
ATOM 1608 C CA . PRO A 1 213 ? -1.749 0.528 -16.105 1.00 98.06 213 PRO A CA 1
ATOM 1609 C C . PRO A 1 213 ? -0.663 -0.274 -15.383 1.00 98.06 213 PRO A C 1
ATOM 1611 O O . PRO A 1 213 ? -0.203 -1.292 -15.895 1.00 98.06 213 PRO A O 1
ATOM 1614 N N . LEU A 1 214 ? -0.294 0.141 -14.171 1.00 97.94 214 LEU A N 1
ATOM 1615 C CA . LEU A 1 214 ? 0.655 -0.565 -13.309 1.00 97.94 214 LEU A CA 1
ATOM 1616 C C . LEU A 1 214 ? 0.026 -0.888 -11.966 1.00 97.94 214 LEU A C 1
ATOM 1618 O O . LEU A 1 214 ? -0.630 -0.044 -11.362 1.00 97.94 214 LEU A O 1
ATOM 1622 N N . VAL A 1 215 ? 0.270 -2.102 -11.478 1.00 98.00 215 VAL A N 1
ATOM 1623 C CA . VAL A 1 215 ? -0.130 -2.514 -10.135 1.00 98.00 215 VAL A CA 1
ATOM 1624 C C . VAL A 1 215 ? 1.029 -3.230 -9.467 1.00 98.00 215 VAL A C 1
ATOM 1626 O O . VAL A 1 215 ? 1.561 -4.195 -10.013 1.00 98.00 215 VAL A O 1
ATOM 1629 N N . TYR A 1 216 ? 1.410 -2.770 -8.282 1.00 98.25 216 TYR A N 1
ATOM 1630 C CA . TYR A 1 216 ? 2.475 -3.381 -7.498 1.00 98.25 216 TYR A CA 1
ATOM 1631 C C . TYR A 1 216 ? 2.219 -3.240 -5.999 1.00 98.25 216 TYR A C 1
ATOM 1633 O O . TYR A 1 216 ? 1.458 -2.382 -5.546 1.00 98.25 216 TYR A O 1
ATOM 1641 N N . ASP A 1 217 ? 2.875 -4.102 -5.229 1.00 97.88 217 ASP A N 1
ATOM 1642 C CA . ASP A 1 217 ? 2.787 -4.112 -3.775 1.00 97.88 217 ASP A CA 1
ATOM 1643 C C . ASP A 1 217 ? 4.074 -3.531 -3.174 1.00 97.88 217 ASP A C 1
ATOM 1645 O O . ASP A 1 217 ? 5.184 -3.809 -3.635 1.00 97.88 217 ASP A O 1
ATOM 1649 N N . VAL A 1 218 ? 3.928 -2.745 -2.110 1.00 98.25 218 VAL A N 1
ATOM 1650 C CA . VAL A 1 218 ? 5.022 -2.324 -1.235 1.00 98.25 218 VAL A CA 1
ATOM 1651 C C . VAL A 1 218 ? 4.928 -3.155 0.037 1.00 98.25 218 VAL A C 1
ATOM 1653 O O . VAL A 1 218 ? 3.900 -3.155 0.718 1.00 98.25 218 VAL A O 1
ATOM 1656 N N . ALA A 1 219 ? 5.989 -3.900 0.341 1.00 97.38 219 ALA A N 1
ATOM 1657 C CA . ALA A 1 219 ? 6.028 -4.743 1.529 1.00 97.38 219 ALA A CA 1
ATOM 1658 C C . ALA A 1 219 ? 5.943 -3.896 2.818 1.00 97.38 219 ALA A C 1
ATOM 1660 O O . ALA A 1 219 ? 6.471 -2.782 2.831 1.00 97.38 219 ALA A O 1
ATOM 1661 N N . PRO A 1 220 ? 5.339 -4.415 3.905 1.00 98.06 220 PRO A N 1
ATOM 1662 C CA . PRO A 1 220 ? 5.256 -3.691 5.170 1.00 98.06 220 PRO A CA 1
ATOM 1663 C C . PRO A 1 220 ? 6.620 -3.212 5.680 1.00 98.06 220 PRO A C 1
ATOM 1665 O O . PRO A 1 220 ? 7.606 -3.954 5.642 1.00 98.06 220 PRO A O 1
ATOM 1668 N N . GLY A 1 221 ? 6.679 -1.965 6.148 1.00 97.06 221 GLY A N 1
ATOM 1669 C CA . GLY A 1 221 ? 7.907 -1.332 6.640 1.00 97.06 221 GLY A CA 1
ATOM 1670 C C . GLY A 1 221 ? 8.932 -0.995 5.549 1.00 97.06 221 GLY A C 1
ATOM 1671 O O . GLY A 1 221 ? 10.064 -0.626 5.862 1.00 97.06 221 GLY A O 1
ATOM 1672 N N . LYS A 1 222 ? 8.585 -1.140 4.263 1.00 97.75 222 LYS A N 1
ATOM 1673 C CA . LYS A 1 222 ? 9.409 -0.689 3.129 1.00 97.75 222 LYS A CA 1
ATOM 1674 C C . LYS A 1 222 ? 8.820 0.572 2.522 1.00 97.75 222 LYS A C 1
ATOM 1676 O O . LYS A 1 222 ? 7.608 0.715 2.473 1.00 97.75 222 LYS A O 1
ATOM 1681 N N . SER A 1 223 ? 9.674 1.454 2.016 1.00 96.44 223 SER A N 1
ATOM 1682 C CA . SER A 1 223 ? 9.261 2.699 1.361 1.00 96.44 223 SER A CA 1
ATOM 1683 C C . SER A 1 223 ? 9.341 2.642 -0.165 1.00 96.44 223 SER A C 1
ATOM 1685 O O . SER A 1 223 ? 8.759 3.488 -0.824 1.00 96.44 223 SER A O 1
ATOM 1687 N N . GLN A 1 224 ? 10.026 1.666 -0.761 1.00 97.94 224 GLN A N 1
ATOM 1688 C CA . GLN A 1 224 ? 10.227 1.612 -2.212 1.00 97.94 224 GLN A CA 1
ATOM 1689 C C . GLN A 1 224 ? 9.294 0.596 -2.879 1.00 97.94 224 GLN A C 1
ATOM 1691 O O . GLN A 1 224 ? 9.269 -0.575 -2.496 1.00 97.94 224 GLN A O 1
ATOM 1696 N N . GLY A 1 225 ? 8.566 1.038 -3.907 1.00 97.00 225 GLY A N 1
ATOM 1697 C CA . GLY A 1 225 ? 7.829 0.161 -4.819 1.00 97.00 225 GLY A CA 1
ATOM 1698 C C . GLY A 1 225 ? 8.717 -0.432 -5.911 1.00 97.00 225 GLY A C 1
ATOM 1699 O O . GLY A 1 225 ? 9.673 0.210 -6.351 1.00 97.00 225 GLY A O 1
ATOM 1700 N N . TYR A 1 226 ? 8.381 -1.639 -6.365 1.00 97.81 226 TYR A N 1
ATOM 1701 C CA . TYR A 1 226 ? 9.100 -2.340 -7.427 1.00 97.81 226 TYR A CA 1
ATOM 1702 C C . TYR A 1 226 ? 8.122 -2.944 -8.429 1.00 97.81 226 TYR A C 1
ATOM 1704 O O . TYR A 1 226 ? 7.077 -3.466 -8.046 1.00 97.81 226 TYR A O 1
ATOM 1712 N N . VAL A 1 227 ? 8.500 -2.925 -9.704 1.00 97.06 227 VAL A N 1
ATOM 1713 C CA . VAL A 1 227 ? 7.815 -3.650 -10.780 1.00 97.06 227 VAL A CA 1
ATOM 1714 C C . VAL A 1 227 ? 8.806 -4.631 -11.401 1.00 97.06 227 VAL A C 1
ATOM 1716 O O . VAL A 1 227 ? 10.019 -4.416 -11.361 1.00 97.06 227 VAL A O 1
ATOM 1719 N N . VAL A 1 228 ? 8.296 -5.743 -11.919 1.00 97.25 228 VAL A N 1
ATOM 1720 C CA . VAL A 1 228 ? 9.107 -6.763 -12.587 1.00 97.25 228 VAL A CA 1
ATOM 1721 C C . VAL A 1 228 ? 9.461 -6.276 -13.989 1.00 97.25 228 VAL A C 1
ATOM 1723 O O . VAL A 1 228 ? 8.576 -5.936 -14.766 1.00 97.25 228 VAL A O 1
ATOM 1726 N N . ASP A 1 229 ? 10.751 -6.253 -14.308 1.00 97.50 229 ASP A N 1
ATOM 1727 C CA . ASP A 1 229 ? 11.236 -6.079 -15.675 1.00 97.50 229 ASP A CA 1
ATOM 1728 C C . ASP A 1 229 ? 10.806 -7.292 -16.512 1.00 97.50 229 ASP A C 1
ATOM 1730 O O . ASP A 1 229 ? 11.219 -8.421 -16.238 1.00 97.50 229 ASP A O 1
ATOM 1734 N N . GLU A 1 230 ? 9.983 -7.073 -17.536 1.00 95.94 230 GLU A N 1
ATOM 1735 C CA . GLU A 1 230 ? 9.423 -8.143 -18.372 1.00 95.94 230 GLU A CA 1
ATOM 1736 C C . GLU A 1 230 ? 10.485 -8.892 -19.187 1.00 95.94 230 GLU A C 1
ATOM 1738 O O . GLU A 1 230 ? 10.244 -10.001 -19.660 1.00 95.94 230 GLU A O 1
ATOM 1743 N N . SER A 1 231 ? 11.672 -8.307 -19.360 1.00 95.00 231 SER A N 1
ATOM 1744 C CA . SER A 1 231 ? 12.767 -8.921 -20.107 1.00 95.00 231 SER A CA 1
ATOM 1745 C C . SER A 1 231 ? 13.680 -9.800 -19.255 1.00 95.00 231 SER A C 1
ATOM 1747 O O . SER A 1 231 ? 14.233 -10.772 -19.769 1.00 95.00 231 SER A O 1
ATOM 1749 N N . THR A 1 232 ? 13.852 -9.476 -17.972 1.00 96.12 232 THR A N 1
ATOM 1750 C CA . THR A 1 232 ? 14.805 -10.167 -17.084 1.00 96.12 232 THR A CA 1
ATOM 1751 C C . THR A 1 232 ? 14.141 -10.888 -15.912 1.00 96.12 232 THR A C 1
ATOM 1753 O O . THR A 1 232 ? 14.783 -11.716 -15.267 1.00 96.12 232 THR A O 1
ATOM 1756 N N . GLY A 1 233 ? 12.886 -10.566 -15.596 1.00 96.38 233 GLY A N 1
ATOM 1757 C CA . GLY A 1 233 ? 12.190 -11.033 -14.398 1.00 96.38 233 GLY A CA 1
ATOM 1758 C C . GLY A 1 233 ? 12.663 -10.369 -13.099 1.00 96.38 233 GLY A C 1
ATOM 1759 O O . GLY A 1 233 ? 12.219 -10.757 -12.019 1.00 96.38 233 GLY A O 1
ATOM 1760 N N . THR A 1 234 ? 13.564 -9.384 -13.161 1.00 97.00 234 THR A N 1
ATOM 1761 C CA . THR A 1 234 ? 14.117 -8.737 -11.963 1.00 97.00 234 THR A CA 1
ATOM 1762 C C . THR A 1 234 ? 13.254 -7.571 -11.498 1.00 97.00 234 THR A C 1
ATOM 1764 O O . THR A 1 234 ? 12.739 -6.811 -12.314 1.00 97.00 234 THR A O 1
ATOM 1767 N N . ALA A 1 235 ? 13.154 -7.375 -10.185 1.00 96.94 235 ALA A N 1
ATOM 1768 C CA . ALA A 1 235 ? 12.490 -6.216 -9.600 1.00 96.94 235 ALA A CA 1
ATOM 1769 C C . ALA A 1 235 ? 13.302 -4.930 -9.836 1.00 96.94 235 ALA A C 1
ATOM 1771 O O . ALA A 1 235 ? 14.482 -4.865 -9.489 1.00 96.94 235 ALA A O 1
ATOM 1772 N N . VAL A 1 236 ? 12.666 -3.895 -10.383 1.00 97.44 236 VAL A N 1
ATOM 1773 C CA . VAL A 1 236 ? 13.287 -2.594 -10.672 1.00 97.44 236 VAL A CA 1
ATOM 1774 C C . VAL A 1 236 ? 12.378 -1.436 -10.247 1.00 97.44 236 VAL A C 1
ATOM 1776 O O . VAL A 1 236 ? 11.165 -1.589 -10.096 1.00 97.44 236 VAL A O 1
ATOM 1779 N N . THR A 1 237 ? 12.976 -0.263 -10.032 1.00 97.50 237 THR A N 1
ATOM 1780 C CA . THR A 1 237 ? 12.286 0.963 -9.581 1.00 97.50 237 THR A CA 1
ATOM 1781 C C . THR A 1 237 ? 12.147 2.014 -10.682 1.00 97.50 237 THR A C 1
ATOM 1783 O O . THR A 1 237 ? 11.318 2.914 -10.575 1.00 97.50 237 THR A O 1
ATOM 1786 N N . SER A 1 238 ? 12.944 1.905 -11.747 1.00 97.69 238 SER A N 1
ATOM 1787 C CA . SER A 1 238 ? 12.888 2.765 -12.925 1.00 97.69 238 SER A CA 1
ATOM 1788 C C . SER A 1 238 ? 12.854 1.900 -14.175 1.00 97.69 238 SER A C 1
ATOM 1790 O O . SER A 1 238 ? 13.685 1.007 -14.336 1.00 97.69 238 SER A O 1
ATOM 1792 N N . LEU A 1 239 ? 11.869 2.153 -15.030 1.00 97.06 239 LEU A N 1
ATOM 1793 C CA . LEU A 1 239 ? 11.591 1.376 -16.230 1.00 97.06 239 LEU A CA 1
ATOM 1794 C C . LEU A 1 239 ? 11.364 2.316 -17.415 1.00 97.06 239 LEU A C 1
ATOM 1796 O O . LEU A 1 239 ? 11.090 3.505 -17.252 1.00 97.06 239 LEU A O 1
ATOM 1800 N N . GLN A 1 240 ? 11.435 1.768 -18.617 1.00 97.56 240 GLN A N 1
ATOM 1801 C CA . GLN A 1 240 ? 10.979 2.393 -19.851 1.00 97.56 240 GLN A CA 1
ATOM 1802 C C . GLN A 1 240 ? 9.975 1.460 -20.531 1.00 97.56 240 GLN A C 1
ATOM 1804 O O . GLN A 1 240 ? 10.109 0.237 -20.454 1.00 97.56 240 GLN A O 1
ATOM 1809 N N . ALA A 1 241 ? 9.000 2.037 -21.229 1.00 97.69 241 ALA A N 1
ATOM 1810 C CA . ALA A 1 241 ? 8.112 1.280 -22.100 1.00 97.69 241 ALA A CA 1
ATOM 1811 C C . ALA A 1 241 ? 8.763 1.108 -23.479 1.00 97.69 241 ALA A C 1
ATOM 1813 O O . ALA A 1 241 ? 9.228 2.076 -24.088 1.00 97.69 241 ALA A O 1
ATOM 1814 N N . CYS A 1 242 ? 8.813 -0.123 -23.981 1.00 97.38 242 CYS A N 1
ATOM 1815 C CA . CYS A 1 242 ? 9.209 -0.369 -25.363 1.00 97.38 242 CYS A CA 1
ATOM 1816 C C . CYS A 1 242 ? 8.074 0.015 -26.331 1.00 97.38 242 CYS A C 1
ATOM 1818 O O . CYS A 1 242 ? 6.968 0.356 -25.918 1.00 97.38 242 CYS A O 1
ATOM 1820 N N . ARG A 1 243 ? 8.320 -0.089 -27.640 1.00 95.69 243 ARG A N 1
ATOM 1821 C CA . ARG A 1 243 ? 7.306 0.200 -28.671 1.00 95.69 243 ARG A CA 1
ATOM 1822 C C . ARG A 1 243 ? 6.034 -0.667 -28.602 1.00 95.69 243 ARG A C 1
ATOM 1824 O O . ARG A 1 243 ? 5.016 -0.259 -29.138 1.00 95.69 243 ARG A O 1
ATOM 1831 N N . ASN A 1 244 ? 6.113 -1.846 -27.978 1.00 96.00 244 ASN A N 1
ATOM 1832 C CA . ASN A 1 244 ? 4.969 -2.738 -27.729 1.00 96.00 244 ASN A CA 1
ATOM 1833 C C . ASN A 1 244 ? 4.467 -2.624 -26.284 1.00 96.00 244 ASN A C 1
ATOM 1835 O O . ASN A 1 244 ? 3.810 -3.530 -25.786 1.00 96.00 244 ASN A O 1
ATOM 1839 N N . HIS A 1 245 ? 4.854 -1.553 -25.589 1.00 96.81 245 HIS A N 1
ATOM 1840 C CA . HIS A 1 245 ? 4.441 -1.232 -24.225 1.00 96.81 245 HIS A CA 1
ATOM 1841 C C . HIS A 1 245 ? 4.887 -2.216 -23.134 1.00 96.81 245 HIS A C 1
ATOM 1843 O O . HIS A 1 245 ? 4.471 -2.057 -21.992 1.00 96.81 245 HIS A O 1
ATOM 1849 N N . HIS A 1 246 ? 5.795 -3.151 -23.432 1.00 97.06 246 HIS A N 1
ATOM 1850 C CA . HIS A 1 246 ? 6.483 -3.925 -22.394 1.00 97.06 246 HIS A CA 1
ATOM 1851 C C . HIS A 1 246 ? 7.338 -3.007 -21.525 1.00 97.06 246 HIS A C 1
ATOM 1853 O O . HIS A 1 246 ? 8.059 -2.141 -22.044 1.00 97.06 246 HIS A O 1
ATOM 1859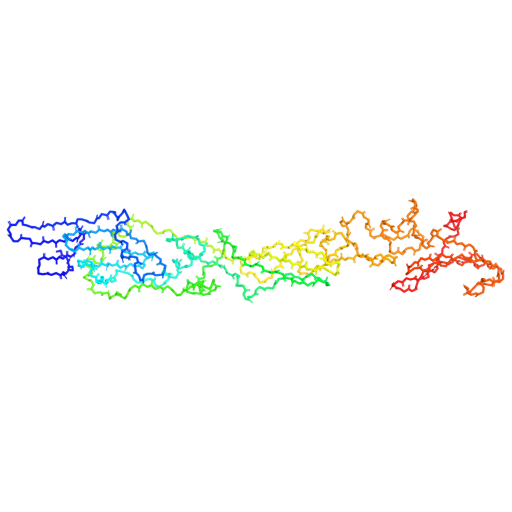 N N . LEU A 1 247 ? 7.332 -3.253 -20.222 1.00 97.62 247 LEU A N 1
ATOM 1860 C CA . LEU A 1 247 ? 8.193 -2.559 -19.281 1.00 97.62 247 LEU A CA 1
ATOM 1861 C C . LEU A 1 247 ? 9.537 -3.264 -19.088 1.00 97.62 247 LEU A C 1
ATOM 1863 O O . LEU A 1 247 ? 9.599 -4.418 -18.671 1.00 97.62 247 LEU A O 1
ATOM 1867 N N . ALA A 1 248 ? 10.628 -2.537 -19.322 1.00 97.62 248 ALA A N 1
ATOM 1868 C CA . ALA A 1 248 ? 11.981 -3.029 -19.078 1.00 97.62 248 ALA A CA 1
ATOM 1869 C C . ALA A 1 248 ? 12.883 -1.935 -18.491 1.00 97.62 248 ALA A C 1
ATOM 1871 O O . ALA A 1 248 ? 12.735 -0.752 -18.799 1.00 97.62 248 ALA A O 1
ATOM 1872 N N . GLY A 1 249 ? 13.854 -2.323 -17.666 1.00 96.25 249 GLY A N 1
ATOM 1873 C CA . GLY A 1 249 ? 14.862 -1.424 -17.105 1.00 96.25 249 GLY A CA 1
ATOM 1874 C C . GLY A 1 249 ? 15.876 -0.948 -18.147 1.00 96.25 249 GLY A C 1
ATOM 1875 O O . GLY A 1 249 ? 16.454 0.130 -18.007 1.00 96.25 249 GLY A O 1
ATOM 1876 N N . THR A 1 250 ? 16.073 -1.713 -19.227 1.00 95.50 250 THR A N 1
ATOM 1877 C CA . THR A 1 250 ? 16.948 -1.336 -20.346 1.00 95.50 250 THR A CA 1
ATOM 1878 C C . THR A 1 250 ? 16.284 -1.598 -21.693 1.00 95.50 250 THR A C 1
ATOM 1880 O O . THR A 1 250 ? 15.648 -2.629 -21.902 1.00 95.50 250 THR A O 1
ATOM 1883 N N . LEU A 1 251 ? 16.450 -0.658 -22.628 1.00 97.25 251 LEU A N 1
ATOM 1884 C CA . LEU A 1 251 ? 15.921 -0.758 -23.987 1.00 97.25 251 LEU A CA 1
ATOM 1885 C C . LEU A 1 251 ? 17.035 -0.620 -25.023 1.00 97.25 251 LEU A C 1
ATOM 1887 O O . LEU A 1 251 ? 17.937 0.212 -24.897 1.00 97.25 251 LEU A O 1
ATOM 1891 N N . ALA A 1 252 ? 16.930 -1.409 -26.087 1.00 96.88 252 ALA A N 1
ATOM 1892 C CA . ALA A 1 252 ? 17.766 -1.291 -27.270 1.00 96.88 252 ALA A CA 1
ATOM 1893 C C . ALA A 1 252 ? 17.036 -0.463 -28.331 1.00 96.88 252 ALA A C 1
ATOM 1895 O O . ALA A 1 252 ? 15.846 -0.653 -28.570 1.00 96.88 252 ALA A O 1
ATOM 1896 N N . TRP A 1 253 ? 17.747 0.446 -28.993 1.00 97.19 253 TRP A N 1
ATOM 1897 C CA . TRP A 1 253 ? 17.153 1.360 -29.964 1.00 97.19 253 TRP A CA 1
ATOM 1898 C C . TRP A 1 253 ? 17.521 0.969 -31.388 1.00 97.19 253 TRP A C 1
ATOM 1900 O O . TRP A 1 253 ? 18.698 0.777 -31.701 1.00 97.19 253 TRP A O 1
ATOM 1910 N N . CYS A 1 254 ? 16.529 0.905 -32.275 1.00 97.31 254 CYS A N 1
ATOM 1911 C CA . CYS A 1 254 ? 16.799 0.691 -33.688 1.00 97.31 254 CYS A CA 1
ATOM 1912 C C . CYS A 1 254 ? 17.417 1.949 -34.311 1.00 97.31 254 CYS A C 1
ATOM 1914 O O . CYS A 1 254 ? 16.866 3.040 -34.203 1.00 97.31 254 CYS A O 1
ATOM 1916 N N . ALA A 1 255 ? 18.531 1.794 -35.023 1.00 96.81 255 ALA A N 1
ATOM 1917 C CA . ALA A 1 255 ? 19.190 2.884 -35.735 1.00 96.81 255 ALA A CA 1
ATOM 1918 C C . ALA A 1 255 ? 18.341 3.451 -36.888 1.00 96.81 255 ALA A C 1
ATOM 1920 O O . ALA A 1 255 ? 18.515 4.609 -37.244 1.00 96.81 255 ALA A O 1
ATOM 1921 N N . HIS A 1 256 ? 17.419 2.657 -37.446 1.00 95.94 256 HIS A N 1
ATOM 1922 C CA . HIS A 1 256 ? 16.601 3.033 -38.602 1.00 95.94 256 HIS A CA 1
ATOM 1923 C C . HIS A 1 256 ? 15.302 3.744 -38.207 1.00 95.94 256 HIS A C 1
ATOM 1925 O O . HIS A 1 256 ? 15.094 4.895 -38.579 1.00 95.94 256 HIS A O 1
ATOM 1931 N N . CYS A 1 257 ? 14.420 3.079 -37.452 1.00 96.25 257 CYS A N 1
ATOM 1932 C CA . CYS A 1 257 ? 13.131 3.663 -37.060 1.00 96.25 257 CYS A CA 1
ATOM 1933 C C . CYS A 1 257 ? 13.187 4.470 -35.758 1.00 96.25 257 CYS A C 1
ATOM 1935 O O . CYS A 1 257 ? 12.201 5.108 -35.413 1.00 96.25 257 CYS A O 1
ATOM 1937 N N . LEU A 1 258 ? 14.315 4.437 -35.035 1.00 95.94 258 LEU A N 1
ATOM 1938 C CA . LEU A 1 258 ? 14.498 5.109 -33.743 1.00 95.94 258 LEU A CA 1
ATOM 1939 C C . LEU A 1 258 ? 13.479 4.695 -32.673 1.00 95.94 258 LEU A C 1
ATOM 1941 O O . LEU A 1 258 ? 13.345 5.386 -31.671 1.00 95.94 258 LEU A O 1
ATOM 1945 N N . LEU A 1 259 ? 12.801 3.558 -32.847 1.00 95.75 259 LEU A N 1
ATOM 1946 C CA . LEU A 1 259 ? 11.914 3.000 -31.834 1.00 95.75 259 LEU A CA 1
ATOM 1947 C C . LEU A 1 259 ? 12.689 2.062 -30.897 1.00 95.75 259 LEU A C 1
ATOM 1949 O O . LEU A 1 259 ? 13.557 1.307 -31.366 1.00 95.75 259 LEU A O 1
ATOM 1953 N N . PRO A 1 260 ? 12.391 2.089 -29.589 1.00 96.75 260 PRO A N 1
ATOM 1954 C CA . PRO A 1 260 ? 13.017 1.203 -28.628 1.00 96.75 260 PRO A CA 1
ATOM 1955 C C . PRO A 1 260 ? 12.320 -0.168 -28.570 1.00 96.75 260 PRO A C 1
ATOM 1957 O O . PRO A 1 260 ? 11.097 -0.279 -28.649 1.00 96.75 260 PRO A O 1
ATOM 1960 N N . THR A 1 261 ? 13.104 -1.227 -28.380 1.00 97.50 261 THR A N 1
ATOM 1961 C CA . THR A 1 261 ? 12.638 -2.607 -28.162 1.00 97.50 261 THR A CA 1
ATOM 1962 C C . THR A 1 261 ? 13.294 -3.183 -26.912 1.00 97.50 261 THR A C 1
ATOM 1964 O O . THR A 1 261 ? 14.479 -2.930 -26.676 1.00 97.50 261 THR A O 1
ATOM 1967 N N . CYS A 1 262 ? 12.566 -3.998 -26.153 1.00 97.44 262 CYS A N 1
ATOM 1968 C CA . CYS A 1 262 ? 13.142 -4.836 -25.101 1.00 97.44 262 CYS A CA 1
ATOM 1969 C C . CYS A 1 262 ? 13.402 -6.263 -25.633 1.00 97.44 262 CYS A C 1
ATOM 1971 O O . CYS A 1 262 ? 12.864 -6.627 -26.683 1.00 97.44 262 CYS A O 1
ATOM 1973 N N . PRO A 1 263 ? 14.185 -7.096 -24.925 1.00 96.06 263 PRO A N 1
ATOM 1974 C CA . PRO A 1 263 ? 14.377 -8.505 -25.280 1.00 96.06 263 PRO A CA 1
ATOM 1975 C C . PRO A 1 263 ? 13.094 -9.354 -25.353 1.00 96.06 263 PRO A C 1
ATOM 1977 O O . PRO A 1 263 ? 13.103 -10.377 -26.029 1.00 96.06 263 PRO A O 1
ATOM 1980 N N . ALA A 1 264 ? 12.004 -8.933 -24.699 1.00 95.25 264 ALA A N 1
ATOM 1981 C CA . ALA A 1 264 ? 10.707 -9.614 -24.765 1.00 95.25 264 ALA A CA 1
ATOM 1982 C C . ALA A 1 264 ? 9.909 -9.298 -26.049 1.00 95.25 264 ALA A C 1
ATOM 1984 O O . ALA A 1 264 ? 8.925 -9.970 -26.346 1.00 95.25 264 ALA A O 1
ATOM 1985 N N . CYS A 1 265 ? 10.303 -8.285 -26.834 1.00 96.31 265 CYS A N 1
ATOM 1986 C CA . CYS A 1 265 ? 9.669 -8.014 -28.127 1.00 96.31 265 CYS A CA 1
ATOM 1987 C C . CYS A 1 265 ? 9.955 -9.150 -29.133 1.00 96.31 265 CYS A C 1
ATOM 1989 O O . CYS A 1 265 ? 11.087 -9.622 -29.189 1.00 96.31 265 CYS A O 1
ATOM 1991 N N . PRO A 1 266 ? 9.011 -9.536 -30.008 1.00 94.81 266 PRO A N 1
ATOM 1992 C CA . PRO A 1 266 ? 9.285 -10.505 -31.081 1.00 94.81 266 PRO A CA 1
ATOM 1993 C C . PRO A 1 266 ? 10.412 -10.041 -32.028 1.00 94.81 266 PRO A C 1
ATOM 1995 O O . PRO A 1 266 ? 11.305 -10.791 -32.422 1.00 94.81 266 PRO A O 1
ATOM 1998 N N . GLU A 1 267 ? 10.389 -8.759 -32.358 1.00 95.00 267 GLU A N 1
ATOM 1999 C CA . GLU A 1 267 ? 11.257 -8.050 -33.299 1.00 95.00 267 GLU A CA 1
ATOM 2000 C C . GLU A 1 267 ? 12.467 -7.364 -32.636 1.00 95.00 267 GLU A C 1
ATOM 2002 O O . GLU A 1 267 ? 12.817 -6.230 -32.992 1.00 95.00 267 GLU A O 1
ATOM 2007 N N . THR A 1 268 ? 13.082 -8.008 -31.642 1.00 96.38 268 THR A N 1
ATOM 2008 C CA . THR A 1 268 ? 14.196 -7.419 -30.883 1.00 96.38 268 THR A CA 1
ATOM 2009 C C . THR A 1 268 ? 15.254 -6.769 -31.776 1.00 96.38 268 THR A C 1
ATOM 2011 O O . THR A 1 268 ? 15.580 -7.255 -32.863 1.00 96.38 268 THR A O 1
ATOM 2014 N N . VAL A 1 269 ? 15.829 -5.660 -31.306 1.00 97.50 269 VAL A N 1
ATOM 2015 C CA . VAL A 1 269 ? 17.007 -5.067 -31.942 1.00 97.50 269 VAL A CA 1
ATOM 2016 C C . VAL A 1 269 ? 18.173 -6.054 -31.908 1.00 97.50 269 VAL A C 1
ATOM 2018 O O . VAL A 1 269 ? 18.593 -6.524 -30.853 1.00 97.50 269 VAL A O 1
ATOM 2021 N N . ARG A 1 270 ? 18.714 -6.341 -33.091 1.00 96.62 270 ARG A N 1
ATOM 2022 C CA . ARG A 1 270 ? 19.866 -7.214 -33.328 1.00 96.62 270 ARG A CA 1
ATOM 2023 C C . ARG A 1 270 ? 20.890 -6.487 -34.205 1.00 96.62 270 ARG A C 1
ATOM 2025 O O . ARG A 1 270 ? 20.529 -5.546 -34.919 1.00 96.62 270 ARG A O 1
ATOM 2032 N N . PRO A 1 271 ? 22.172 -6.877 -34.175 1.00 97.19 271 PRO A N 1
ATOM 2033 C CA . PRO A 1 271 ? 23.156 -6.316 -35.090 1.00 97.19 271 PRO A CA 1
ATOM 2034 C C . PRO A 1 271 ? 22.861 -6.748 -36.534 1.00 97.19 271 PRO A C 1
ATOM 2036 O O . PRO A 1 271 ? 22.651 -7.927 -36.817 1.00 97.19 271 PRO A O 1
ATOM 2039 N N . CYS A 1 272 ? 22.875 -5.790 -37.463 1.00 96.88 272 CYS A N 1
ATOM 2040 C CA . CYS A 1 272 ? 22.833 -6.057 -38.899 1.00 96.88 272 CYS A CA 1
ATOM 2041 C C . CYS A 1 272 ? 24.011 -6.954 -39.295 1.00 96.88 272 CYS A C 1
ATOM 2043 O O . CYS A 1 272 ? 25.162 -6.644 -38.985 1.00 96.88 272 CYS A O 1
ATOM 2045 N N . ARG A 1 273 ? 23.738 -8.022 -40.047 1.00 95.19 273 ARG A N 1
ATOM 2046 C CA . ARG A 1 273 ? 24.745 -9.029 -40.425 1.00 95.19 273 ARG A CA 1
ATOM 2047 C C . ARG A 1 273 ? 25.903 -8.487 -41.267 1.00 95.19 273 ARG A C 1
ATOM 2049 O O . ARG A 1 273 ? 26.965 -9.101 -41.279 1.00 95.19 273 ARG A O 1
ATOM 2056 N N . LEU A 1 274 ? 25.725 -7.327 -41.906 1.00 94.75 274 LEU A N 1
ATOM 2057 C CA . LEU A 1 274 ? 26.768 -6.647 -42.675 1.00 94.75 274 LEU A CA 1
ATOM 2058 C C . LEU A 1 274 ? 27.409 -5.475 -41.914 1.00 94.75 274 LEU A C 1
ATOM 2060 O O . LEU A 1 274 ? 28.593 -5.518 -41.598 1.00 94.75 274 LEU A O 1
ATOM 2064 N N . CYS A 1 275 ? 26.649 -4.414 -41.616 1.00 95.94 275 CYS A N 1
ATOM 2065 C CA . CYS A 1 275 ? 27.208 -3.191 -41.019 1.00 95.94 275 CYS A CA 1
ATOM 2066 C C . CYS A 1 275 ? 27.282 -3.203 -39.484 1.00 95.94 275 CYS A C 1
ATOM 2068 O O . CYS A 1 275 ? 27.675 -2.196 -38.888 1.00 95.94 275 CYS A O 1
ATOM 2070 N N . GLN A 1 276 ? 26.841 -4.287 -38.832 1.00 96.56 276 GLN A N 1
ATOM 2071 C CA . GLN A 1 276 ? 26.758 -4.426 -37.370 1.00 96.56 276 GLN A CA 1
ATOM 2072 C C . GLN A 1 276 ? 25.916 -3.329 -36.683 1.00 96.56 276 GLN A C 1
ATOM 2074 O O . GLN A 1 276 ? 26.043 -3.087 -35.486 1.00 96.56 276 GLN A O 1
ATOM 2079 N N . GLY A 1 277 ? 25.075 -2.613 -37.442 1.00 96.69 277 GLY A N 1
ATOM 2080 C CA . GLY A 1 277 ? 24.185 -1.566 -36.932 1.00 96.69 277 GLY A CA 1
ATOM 2081 C C . GLY A 1 277 ? 22.962 -2.141 -36.228 1.00 96.69 277 GLY A C 1
ATOM 2082 O O . GLY A 1 277 ? 22.394 -3.129 -36.690 1.00 96.69 277 GLY A O 1
ATOM 2083 N N . ALA A 1 278 ? 22.535 -1.510 -35.136 1.00 97.44 278 ALA A N 1
ATOM 2084 C CA . ALA A 1 278 ? 21.384 -1.934 -34.345 1.00 97.44 278 ALA A CA 1
ATOM 2085 C C . ALA A 1 278 ? 20.074 -1.835 -35.156 1.00 97.44 278 ALA A C 1
ATOM 2087 O O . ALA A 1 278 ? 19.630 -0.745 -35.512 1.00 97.44 278 ALA A O 1
ATOM 2088 N N . THR A 1 279 ? 19.442 -2.966 -35.463 1.00 97.25 279 THR A N 1
ATOM 2089 C CA . THR A 1 279 ? 18.268 -3.062 -36.348 1.00 97.25 279 THR A CA 1
ATOM 2090 C C . THR A 1 279 ? 17.187 -3.930 -35.702 1.00 97.25 279 THR A C 1
ATOM 2092 O O . THR A 1 279 ? 17.476 -5.059 -35.321 1.00 97.25 279 THR A O 1
ATOM 2095 N N . CYS A 1 280 ? 15.956 -3.422 -35.557 1.00 97.62 280 CYS A N 1
ATOM 2096 C CA . CYS A 1 280 ? 14.815 -4.235 -35.108 1.00 97.62 280 CYS A CA 1
ATOM 2097 C C . CYS A 1 280 ? 14.310 -5.156 -36.226 1.00 97.62 280 CYS A C 1
ATOM 2099 O O . CYS A 1 280 ? 14.596 -4.910 -37.401 1.00 97.62 280 CYS A O 1
ATOM 2101 N N . GLY A 1 281 ? 13.521 -6.171 -35.866 1.00 95.25 281 GLY A N 1
ATOM 2102 C CA . GLY A 1 281 ? 12.955 -7.144 -36.811 1.00 95.25 281 GLY A CA 1
ATOM 2103 C C . GLY A 1 281 ? 12.258 -6.504 -38.020 1.00 95.25 281 GLY A C 1
ATOM 2104 O O . GLY A 1 281 ? 12.537 -6.898 -39.144 1.00 95.25 281 GLY A O 1
ATOM 2105 N N . ASP A 1 282 ? 11.474 -5.439 -37.826 1.00 95.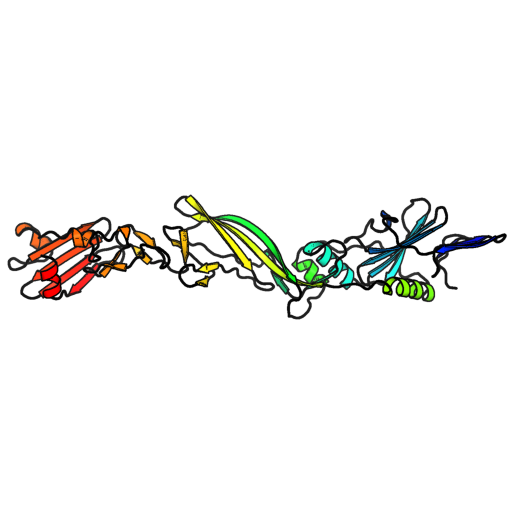69 282 ASP A N 1
ATOM 2106 C CA . ASP A 1 282 ? 10.761 -4.744 -38.921 1.00 95.69 282 ASP A CA 1
ATOM 2107 C C . ASP A 1 282 ? 11.668 -3.953 -39.883 1.00 95.69 282 ASP A C 1
ATOM 2109 O O . ASP A 1 282 ? 11.266 -3.537 -40.979 1.00 95.69 282 ASP A O 1
ATOM 2113 N N . CYS A 1 283 ? 12.884 -3.633 -39.439 1.00 96.94 283 CYS A N 1
ATOM 2114 C CA . CYS A 1 283 ? 13.873 -2.909 -40.234 1.00 96.94 283 CYS A CA 1
ATOM 2115 C C . CYS A 1 283 ? 14.888 -3.848 -40.903 1.00 96.94 283 CYS A C 1
ATOM 2117 O O . CYS A 1 283 ? 15.675 -3.390 -41.740 1.00 96.94 283 CYS A O 1
ATOM 2119 N N . VAL A 1 284 ? 14.857 -5.144 -40.576 1.00 96.38 284 VAL A N 1
ATOM 2120 C CA . VAL A 1 284 ? 15.495 -6.193 -41.374 1.00 96.38 284 VAL A CA 1
ATOM 2121 C C . VAL A 1 284 ? 14.653 -6.399 -42.632 1.00 96.38 284 VAL A C 1
ATOM 2123 O O . VAL A 1 284 ? 13.445 -6.577 -42.551 1.00 96.38 284 VAL A O 1
ATOM 2126 N N . VAL A 1 285 ? 15.281 -6.346 -43.808 1.00 95.50 285 VAL A N 1
ATOM 2127 C CA . VAL A 1 285 ? 14.570 -6.472 -45.103 1.00 95.50 285 VAL A CA 1
ATOM 2128 C C . VAL A 1 285 ? 15.081 -7.611 -45.971 1.00 95.50 285 VAL A C 1
ATOM 2130 O O . VAL A 1 285 ? 14.655 -7.776 -47.107 1.00 95.50 285 VAL A O 1
ATOM 2133 N N . THR A 1 286 ? 16.018 -8.390 -45.448 1.00 92.25 286 THR A N 1
ATOM 2134 C CA . THR A 1 286 ? 16.599 -9.537 -46.141 1.00 92.25 286 THR A CA 1
ATOM 2135 C C . THR A 1 286 ? 16.565 -10.741 -45.217 1.00 92.25 286 THR A C 1
ATOM 2137 O O . THR A 1 286 ? 16.722 -10.594 -44.002 1.00 92.25 286 THR A O 1
ATOM 2140 N N . GLU A 1 287 ? 16.392 -11.930 -45.789 1.00 92.00 287 GLU A N 1
ATOM 2141 C CA . GLU A 1 287 ? 16.384 -13.188 -45.032 1.00 92.00 287 GLU A CA 1
ATOM 2142 C C . GLU A 1 287 ? 17.709 -13.419 -44.291 1.00 92.00 287 GLU A C 1
ATOM 2144 O O . GLU A 1 287 ? 17.727 -13.984 -43.200 1.00 92.00 287 GLU A O 1
ATOM 2149 N N . ASP A 1 288 ? 18.819 -12.902 -44.832 1.00 91.81 288 ASP A N 1
ATOM 2150 C CA . ASP A 1 288 ? 20.143 -12.999 -44.224 1.00 91.81 288 ASP A CA 1
ATOM 2151 C C . ASP A 1 288 ? 20.394 -11.978 -43.102 1.00 91.81 288 ASP A C 1
ATOM 2153 O O . ASP A 1 288 ? 21.498 -11.919 -42.569 1.00 91.81 288 ASP A O 1
ATOM 2157 N N . GLY A 1 289 ? 19.392 -11.187 -42.698 1.00 95.06 289 GLY A N 1
ATOM 2158 C CA . GLY A 1 289 ? 19.490 -10.306 -41.531 1.00 95.06 289 GLY A CA 1
ATOM 2159 C C . GLY A 1 289 ? 20.161 -8.953 -41.796 1.00 95.06 289 GLY A C 1
ATOM 2160 O O . GLY A 1 289 ? 20.682 -8.327 -40.866 1.00 95.06 289 GLY A O 1
ATOM 2161 N N . ARG A 1 290 ? 20.193 -8.485 -43.049 1.00 96.00 290 ARG A N 1
ATOM 2162 C CA . ARG A 1 290 ? 20.671 -7.138 -43.402 1.00 96.00 290 ARG A CA 1
ATOM 2163 C C . ARG A 1 290 ? 19.572 -6.090 -43.264 1.00 96.00 290 ARG A C 1
ATOM 2165 O O . ARG A 1 290 ? 18.398 -6.316 -43.573 1.00 96.00 290 ARG A O 1
ATOM 2172 N N . CYS A 1 291 ? 19.996 -4.909 -42.826 1.00 97.44 291 CYS A N 1
ATOM 2173 C CA . CYS A 1 291 ? 19.147 -3.736 -42.692 1.00 97.44 291 CYS A CA 1
ATOM 2174 C C . CYS A 1 291 ? 18.886 -3.037 -44.036 1.00 97.44 291 CYS A C 1
ATOM 2176 O O . CYS A 1 291 ? 19.587 -3.277 -45.022 1.00 97.44 291 CYS A O 1
ATOM 2178 N N . ARG A 1 292 ? 17.922 -2.106 -44.053 1.00 96.31 292 ARG A N 1
ATOM 2179 C CA . ARG A 1 292 ? 17.510 -1.338 -45.247 1.00 96.31 292 ARG A CA 1
ATOM 2180 C C . ARG A 1 292 ? 18.670 -0.670 -45.990 1.00 96.31 292 ARG A C 1
ATOM 2182 O O . ARG A 1 292 ? 18.786 -0.847 -47.195 1.00 96.31 292 ARG A O 1
ATOM 2189 N N . ALA A 1 293 ? 19.560 0.029 -45.281 1.00 97.19 293 ALA A N 1
ATOM 2190 C CA . ALA A 1 293 ? 20.709 0.696 -45.905 1.00 97.19 293 ALA A CA 1
ATOM 2191 C C . ALA A 1 293 ? 21.695 -0.298 -46.546 1.00 97.19 293 ALA A C 1
ATOM 2193 O O . ALA A 1 293 ? 22.246 -0.024 -47.605 1.00 97.19 293 ALA A O 1
ATOM 2194 N N . CYS A 1 294 ? 21.902 -1.468 -45.932 1.00 96.88 294 CYS A N 1
ATOM 2195 C CA . CYS A 1 294 ? 22.764 -2.511 -46.494 1.00 96.88 294 CYS A CA 1
ATOM 2196 C C . CYS A 1 294 ? 22.123 -3.202 -47.704 1.00 96.88 294 CYS A C 1
ATOM 2198 O O . CYS A 1 294 ? 22.816 -3.509 -48.667 1.00 96.88 294 CYS A O 1
ATOM 2200 N N . ALA A 1 295 ? 20.812 -3.439 -47.668 1.00 95.81 295 ALA A N 1
ATOM 2201 C CA . ALA A 1 295 ? 20.076 -4.010 -48.793 1.00 95.81 295 ALA A CA 1
ATOM 2202 C C . ALA A 1 295 ? 19.995 -3.043 -49.989 1.00 95.81 295 ALA A C 1
ATOM 2204 O O . ALA A 1 295 ? 19.973 -3.479 -51.133 1.00 95.81 295 ALA A O 1
ATOM 2205 N N . ALA A 1 296 ? 20.008 -1.733 -49.724 1.00 96.31 296 ALA A N 1
ATOM 2206 C CA . ALA A 1 296 ? 20.004 -0.676 -50.733 1.00 96.31 296 ALA A CA 1
ATOM 2207 C C . ALA A 1 296 ? 21.403 -0.326 -51.281 1.00 96.31 296 ALA A C 1
ATOM 2209 O O . ALA A 1 296 ? 21.550 0.678 -51.979 1.00 96.31 296 ALA A O 1
ATOM 2210 N N . LEU A 1 297 ? 22.446 -1.102 -50.958 1.00 96.19 297 LEU A N 1
ATOM 2211 C CA . LEU A 1 297 ? 23.796 -0.844 -51.459 1.00 96.19 297 LEU A CA 1
ATOM 2212 C C . LEU A 1 297 ? 23.829 -0.928 -52.987 1.00 96.19 297 LEU A C 1
ATOM 2214 O O . LEU A 1 297 ? 23.672 -1.993 -53.578 1.00 96.19 297 LEU A O 1
ATOM 2218 N N . THR A 1 298 ? 24.130 0.196 -53.628 1.00 95.38 298 THR A N 1
ATOM 2219 C CA . THR A 1 298 ? 24.329 0.272 -55.077 1.00 95.38 298 THR A CA 1
ATOM 2220 C C . THR A 1 298 ? 25.746 0.721 -55.392 1.00 95.38 298 THR A C 1
ATOM 2222 O O . THR A 1 298 ? 26.374 1.475 -54.643 1.00 95.38 298 THR A O 1
ATOM 2225 N N . LYS A 1 299 ? 26.297 0.224 -56.504 1.00 95.25 299 LYS A N 1
ATOM 2226 C CA . LYS A 1 299 ? 27.652 0.588 -56.922 1.00 95.25 299 LYS A CA 1
ATOM 2227 C C . LYS A 1 299 ? 27.678 2.046 -57.378 1.00 95.25 299 LYS A C 1
ATOM 2229 O O . LYS A 1 299 ? 26.957 2.437 -58.290 1.00 95.25 299 LYS A O 1
ATOM 2234 N N . VAL A 1 300 ? 28.584 2.828 -56.806 1.00 95.62 300 VAL A N 1
ATOM 2235 C CA . VAL A 1 300 ? 28.765 4.238 -57.149 1.00 95.62 300 VAL A CA 1
ATOM 2236 C C . VAL A 1 300 ? 29.462 4.365 -58.509 1.00 95.62 300 VAL A C 1
ATOM 2238 O O . VAL A 1 300 ? 30.539 3.792 -58.756 1.00 95.62 300 VAL A O 1
ATOM 2241 N N . GLY A 1 301 ? 28.848 5.150 -59.399 1.00 94.50 301 GLY A N 1
ATOM 2242 C CA . GLY A 1 301 ? 29.381 5.474 -60.722 1.00 94.50 301 GLY A CA 1
ATOM 2243 C C . GLY A 1 301 ? 30.751 6.154 -60.651 1.00 94.50 301 GLY A C 1
ATOM 2244 O O . GLY A 1 301 ? 31.058 6.854 -59.688 1.00 94.50 301 GLY A O 1
ATOM 2245 N N . MET A 1 302 ? 31.586 5.950 -61.675 1.00 93.50 302 MET A N 1
ATOM 2246 C CA . MET A 1 302 ? 32.994 6.383 -61.696 1.00 93.50 302 MET A CA 1
ATOM 2247 C C . MET A 1 302 ? 33.180 7.859 -61.302 1.00 93.50 302 MET A C 1
ATOM 2249 O O . MET A 1 302 ? 34.036 8.163 -60.476 1.00 93.50 302 MET A O 1
ATOM 2253 N N . PHE A 1 303 ? 32.324 8.749 -61.809 1.00 92.81 303 PHE A N 1
ATOM 2254 C CA . PHE A 1 303 ? 32.402 10.193 -61.568 1.00 92.81 303 PHE A CA 1
ATOM 2255 C C . PHE A 1 303 ? 32.031 10.628 -60.140 1.00 92.81 303 PHE A C 1
ATOM 2257 O O . PHE A 1 303 ? 32.408 11.715 -59.716 1.00 92.81 303 PHE A O 1
ATOM 2264 N N . ALA A 1 304 ? 31.321 9.794 -59.373 1.00 93.38 304 ALA A N 1
ATOM 2265 C CA . ALA A 1 304 ? 30.875 10.129 -58.018 1.00 93.38 304 ALA A CA 1
ATOM 2266 C C . ALA A 1 304 ? 31.748 9.510 -56.909 1.00 93.38 304 ALA A C 1
ATOM 2268 O O . ALA A 1 304 ? 31.606 9.875 -55.744 1.00 93.38 304 ALA A O 1
ATOM 2269 N N . ARG A 1 305 ? 32.689 8.613 -57.244 1.00 93.00 305 ARG A N 1
ATOM 2270 C CA . ARG A 1 305 ? 33.528 7.889 -56.262 1.00 93.00 305 ARG A CA 1
ATOM 2271 C C . ARG A 1 305 ? 34.423 8.797 -55.421 1.00 93.00 305 ARG A C 1
ATOM 2273 O O . ARG A 1 305 ? 34.647 8.502 -54.248 1.00 93.00 305 ARG A O 1
ATOM 2280 N N . ALA A 1 306 ? 34.870 9.919 -55.987 1.00 91.94 306 ALA A N 1
ATOM 2281 C CA . ALA A 1 306 ? 35.699 10.889 -55.278 1.00 91.94 306 ALA A CA 1
ATOM 2282 C C . ALA A 1 306 ? 34.994 11.457 -54.031 1.00 91.94 306 ALA A C 1
ATOM 2284 O O . ALA A 1 306 ? 35.640 11.629 -53.000 1.00 91.94 306 ALA A O 1
ATOM 2285 N N . LYS A 1 307 ? 33.662 11.645 -54.074 1.00 94.38 307 LYS A N 1
ATOM 2286 C CA . LYS A 1 307 ? 32.860 12.109 -52.922 1.00 94.38 307 LYS A CA 1
ATOM 2287 C C . LYS A 1 307 ? 32.909 11.141 -51.740 1.00 94.38 307 LYS A C 1
ATOM 2289 O O . LYS A 1 307 ? 32.790 11.553 -50.594 1.00 94.38 307 LYS A O 1
ATOM 2294 N N . TYR A 1 308 ? 33.124 9.861 -52.025 1.00 94.12 308 TYR A N 1
ATOM 2295 C CA . TYR A 1 308 ? 33.259 8.812 -51.023 1.00 94.12 308 TYR A CA 1
ATOM 2296 C C . TYR A 1 308 ? 34.726 8.511 -50.701 1.00 94.12 308 TYR A C 1
ATOM 2298 O O . TYR A 1 308 ? 35.006 7.477 -50.105 1.00 94.12 308 TYR A O 1
ATOM 2306 N N . GLY A 1 309 ? 35.674 9.370 -51.090 1.00 93.19 309 GLY A N 1
ATOM 2307 C CA . GLY A 1 309 ? 37.095 9.193 -50.787 1.00 93.19 309 GLY A CA 1
ATOM 2308 C C . GLY A 1 309 ? 37.738 8.003 -51.502 1.00 93.19 309 GLY A C 1
ATOM 2309 O O . GLY A 1 309 ? 38.674 7.407 -50.975 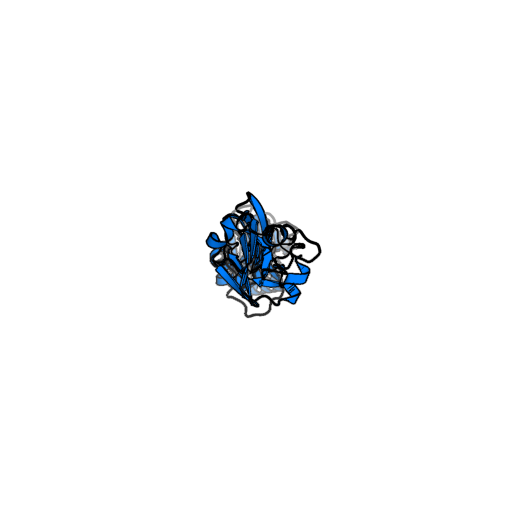1.00 93.19 309 GLY A O 1
ATOM 2310 N N . VAL A 1 310 ? 37.232 7.609 -52.677 1.00 94.06 310 VAL A N 1
ATOM 2311 C CA . VAL A 1 310 ? 37.771 6.491 -53.467 1.00 94.06 310 VAL A CA 1
ATOM 2312 C C . VAL A 1 310 ? 38.420 7.004 -54.754 1.00 94.06 310 VAL A C 1
ATOM 2314 O O . VAL A 1 310 ? 37.781 7.695 -55.544 1.00 94.06 310 VAL A O 1
ATOM 2317 N N . GLY A 1 311 ? 39.696 6.654 -54.958 1.00 91.62 311 GLY A N 1
ATOM 2318 C CA . GLY A 1 311 ? 40.475 7.023 -56.147 1.00 91.62 311 GLY A CA 1
ATOM 2319 C C . GLY A 1 311 ? 40.113 6.230 -57.412 1.00 91.62 311 GLY A C 1
ATOM 2320 O O . GLY A 1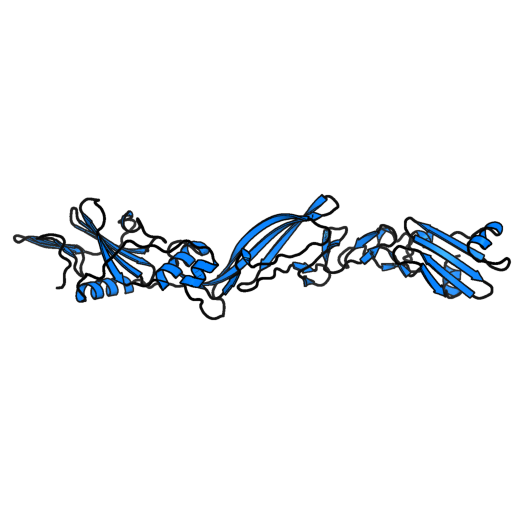 311 ? 39.302 5.306 -57.373 1.00 91.62 311 GLY A O 1
ATOM 2321 N N . ALA A 1 312 ? 40.757 6.560 -58.539 1.00 87.50 312 ALA A N 1
ATOM 2322 C CA . ALA A 1 312 ? 40.417 6.038 -59.872 1.00 87.50 312 ALA A CA 1
ATOM 2323 C C . ALA A 1 312 ? 40.457 4.499 -59.995 1.00 87.50 312 ALA A C 1
ATOM 2325 O O . ALA A 1 312 ? 39.637 3.916 -60.699 1.00 87.50 312 ALA A O 1
ATOM 2326 N N . GLY A 1 313 ? 41.371 3.833 -59.279 1.00 90.06 313 GLY A N 1
ATOM 2327 C CA . GLY A 1 313 ? 41.491 2.368 -59.260 1.00 90.06 313 GLY A CA 1
ATOM 2328 C C . GLY A 1 313 ? 40.583 1.655 -58.249 1.00 90.06 313 GLY A C 1
ATOM 2329 O O . GLY A 1 313 ? 40.683 0.441 -58.097 1.00 90.06 313 GLY A O 1
ATOM 2330 N N . GLY A 1 314 ? 39.744 2.387 -57.513 1.00 93.56 314 GLY A N 1
ATOM 2331 C CA . GLY A 1 314 ? 38.875 1.833 -56.479 1.00 93.56 314 GLY A CA 1
ATOM 2332 C C . GLY A 1 314 ? 37.406 1.755 -56.890 1.00 93.56 314 GLY A C 1
ATOM 2333 O O . GLY A 1 314 ? 36.973 2.307 -57.905 1.00 93.56 314 GLY A O 1
ATOM 2334 N N . SER A 1 315 ? 36.616 1.075 -56.065 1.00 94.44 315 SER A N 1
ATOM 2335 C CA . SER A 1 315 ? 35.156 1.019 -56.187 1.00 94.44 315 SER A CA 1
ATOM 2336 C C . SER A 1 315 ? 34.501 1.435 -54.874 1.00 94.44 315 SER A C 1
ATOM 2338 O O . SER A 1 315 ? 35.076 1.251 -53.807 1.00 94.44 315 SER A O 1
ATOM 2340 N N . ALA A 1 316 ? 33.304 2.008 -54.954 1.00 95.75 316 ALA A N 1
ATOM 2341 C CA . ALA A 1 316 ? 32.491 2.316 -53.787 1.00 95.75 316 ALA A CA 1
ATOM 2342 C C . ALA A 1 316 ? 31.070 1.794 -53.998 1.00 95.75 316 ALA A C 1
ATOM 2344 O O . ALA A 1 316 ? 30.582 1.781 -55.131 1.00 95.75 316 ALA A O 1
ATOM 2345 N N . TRP A 1 317 ? 30.423 1.397 -52.912 1.00 96.94 317 TRP A N 1
ATOM 2346 C CA . TRP A 1 317 ? 29.000 1.106 -52.842 1.00 96.94 317 TRP A CA 1
ATOM 2347 C C . TRP A 1 317 ? 28.407 1.977 -51.759 1.00 96.94 317 TRP A C 1
ATOM 2349 O O . TRP A 1 317 ? 29.026 2.156 -50.711 1.00 96.94 317 TRP A O 1
ATOM 2359 N N . HIS A 1 318 ? 27.233 2.520 -52.020 1.00 97.38 318 HIS A N 1
ATOM 2360 C CA . HIS A 1 318 ? 26.546 3.381 -51.081 1.00 97.38 318 HIS A CA 1
ATOM 2361 C C . HIS A 1 318 ? 25.085 2.968 -51.000 1.00 97.38 318 HIS A C 1
ATOM 2363 O O . HIS A 1 318 ? 24.457 2.670 -52.016 1.00 97.38 318 HIS A O 1
ATOM 2369 N N . GLY A 1 319 ? 24.583 2.903 -49.777 1.00 97.31 319 GLY A N 1
ATOM 2370 C CA . GLY A 1 319 ? 23.199 2.611 -49.474 1.00 97.31 319 GLY A CA 1
ATOM 2371 C C . GLY A 1 319 ? 22.776 3.467 -48.297 1.00 97.31 319 GLY A C 1
ATOM 2372 O O . GLY A 1 319 ? 23.533 3.662 -47.342 1.00 97.31 319 GLY A O 1
ATOM 2373 N N . GLU A 1 320 ? 21.570 4.001 -48.375 1.00 97.44 320 GLU A N 1
ATOM 2374 C CA . GLU A 1 320 ? 21.023 4.875 -47.353 1.00 97.44 320 GLU A CA 1
ATOM 2375 C C . GLU A 1 320 ? 19.590 4.485 -47.016 1.00 97.44 320 GLU A C 1
ATOM 2377 O O . GLU A 1 320 ? 18.882 3.814 -47.764 1.00 97.44 320 GLU A O 1
ATOM 2382 N N . SER A 1 321 ? 19.184 4.887 -45.827 1.00 96.44 321 SER A N 1
ATOM 2383 C CA . SER A 1 321 ? 17.822 4.808 -45.328 1.00 96.44 321 SER A CA 1
ATOM 2384 C C . SER A 1 321 ? 17.641 5.943 -44.319 1.00 96.44 321 SER A C 1
ATOM 2386 O O . SER A 1 321 ? 18.647 6.514 -43.883 1.00 96.44 321 SER A O 1
ATOM 2388 N N . PRO A 1 322 ? 16.408 6.268 -43.895 1.00 94.06 322 PRO A N 1
ATOM 2389 C CA . PRO A 1 322 ? 16.220 7.244 -42.832 1.00 94.06 322 PRO A CA 1
ATOM 2390 C C . PRO A 1 322 ? 17.109 6.903 -41.628 1.00 94.06 322 PRO A C 1
ATOM 2392 O O . PRO A 1 322 ? 17.093 5.771 -41.144 1.00 94.06 322 PRO A O 1
ATOM 2395 N N . ASN A 1 323 ? 17.913 7.877 -41.196 1.00 97.25 323 ASN A N 1
ATOM 2396 C CA . ASN A 1 323 ? 18.831 7.811 -40.051 1.00 97.25 323 ASN A CA 1
ATOM 2397 C C . ASN A 1 323 ? 20.076 6.912 -40.186 1.00 97.25 323 ASN A C 1
ATOM 2399 O O . ASN A 1 323 ? 20.883 6.897 -39.257 1.00 97.25 323 ASN A O 1
ATOM 2403 N N . VAL A 1 324 ? 20.274 6.188 -41.299 1.00 97.94 324 VAL A N 1
ATOM 2404 C CA . VAL A 1 324 ? 21.443 5.304 -41.477 1.00 97.94 324 VAL A CA 1
ATOM 2405 C C . VAL A 1 324 ? 22.002 5.372 -42.893 1.00 97.94 324 VAL A C 1
ATOM 2407 O O . VAL A 1 324 ? 21.290 5.114 -43.863 1.00 97.94 324 VAL A O 1
ATOM 2410 N N . GLN A 1 325 ? 23.309 5.600 -42.997 1.00 98.25 325 GLN A N 1
ATOM 2411 C CA . GLN A 1 325 ? 24.079 5.516 -44.238 1.00 98.25 325 GLN A CA 1
ATOM 2412 C C . GLN A 1 325 ? 25.160 4.442 -44.121 1.00 98.25 325 GLN A C 1
ATOM 2414 O O . GLN A 1 325 ? 25.818 4.315 -43.088 1.00 98.25 325 GLN A O 1
ATOM 2419 N N . VAL A 1 326 ? 25.364 3.675 -45.190 1.00 98.12 326 VAL A N 1
ATOM 2420 C CA . VAL A 1 326 ? 26.414 2.659 -45.288 1.00 98.12 326 VAL A CA 1
ATOM 2421 C C . VAL A 1 326 ? 27.195 2.873 -46.577 1.00 98.12 326 VAL A C 1
ATOM 2423 O O . VAL A 1 326 ? 26.627 2.948 -47.663 1.00 98.12 326 VAL A O 1
ATOM 2426 N N . THR A 1 327 ? 28.517 2.961 -46.462 1.00 98.06 327 THR A N 1
ATOM 2427 C CA . THR A 1 327 ? 29.431 3.091 -47.596 1.00 98.06 327 THR A CA 1
ATOM 2428 C C . THR A 1 327 ? 30.484 1.998 -47.532 1.00 98.06 327 THR A C 1
ATOM 2430 O O . THR A 1 327 ? 31.262 1.947 -46.585 1.00 98.06 327 THR A O 1
ATOM 2433 N N . ILE A 1 328 ? 30.555 1.149 -48.553 1.00 97.25 328 ILE A N 1
ATOM 2434 C CA . ILE A 1 328 ? 31.642 0.179 -48.714 1.00 97.25 328 ILE A CA 1
ATOM 2435 C C . ILE A 1 328 ? 32.653 0.744 -49.702 1.00 97.25 328 ILE A C 1
ATOM 2437 O O . ILE A 1 328 ? 32.285 1.165 -50.797 1.00 97.25 328 ILE A O 1
ATOM 2441 N N . ARG A 1 329 ? 33.934 0.736 -49.342 1.00 96.44 329 ARG A N 1
ATOM 2442 C CA . ARG A 1 329 ? 35.039 1.200 -50.184 1.00 96.44 329 ARG A CA 1
ATOM 2443 C C . ARG A 1 329 ? 35.984 0.047 -50.466 1.00 96.44 329 ARG A C 1
ATOM 2445 O O . ARG A 1 329 ? 36.412 -0.644 -49.550 1.00 96.44 329 ARG A O 1
ATOM 2452 N N . GLN A 1 330 ? 36.345 -0.103 -51.731 1.00 94.81 330 GLN A N 1
ATOM 2453 C CA . GLN A 1 330 ? 37.420 -0.964 -52.192 1.00 94.81 330 GLN A CA 1
ATOM 2454 C C . GLN A 1 330 ? 38.573 -0.094 -52.673 1.00 94.81 330 GLN A C 1
ATOM 2456 O O . GLN A 1 330 ? 38.423 0.662 -53.638 1.00 94.81 330 GLN A O 1
ATOM 2461 N N . GLN A 1 331 ? 39.735 -0.242 -52.049 1.00 91.44 331 GLN A N 1
ATOM 2462 C CA . GLN A 1 331 ? 40.978 0.356 -52.518 1.00 91.44 331 GLN A CA 1
ATOM 2463 C C . GLN A 1 331 ? 42.061 -0.718 -52.579 1.00 91.44 331 GLN A C 1
ATOM 2465 O O . GLN A 1 331 ? 42.462 -1.270 -51.555 1.00 91.44 331 GLN A O 1
ATOM 2470 N N . ARG A 1 332 ? 42.546 -1.016 -53.793 1.00 89.00 332 ARG A N 1
ATOM 2471 C CA . ARG A 1 332 ? 43.479 -2.128 -54.044 1.00 89.00 332 ARG A CA 1
ATOM 2472 C C . ARG A 1 332 ? 42.891 -3.446 -53.500 1.00 89.00 332 ARG A C 1
ATOM 2474 O O . ARG A 1 332 ? 41.813 -3.845 -53.936 1.00 89.00 332 ARG A O 1
ATOM 2481 N N . ASN A 1 333 ? 43.562 -4.068 -52.530 1.00 86.25 333 ASN A N 1
ATOM 2482 C CA . ASN A 1 333 ? 43.161 -5.330 -51.901 1.00 86.25 333 ASN A CA 1
ATOM 2483 C C . ASN A 1 333 ? 42.449 -5.136 -50.553 1.00 86.25 333 ASN A C 1
ATOM 2485 O O . ASN A 1 333 ? 42.241 -6.110 -49.836 1.00 86.25 333 ASN A O 1
ATOM 2489 N N . TRP A 1 334 ? 42.097 -3.898 -50.190 1.00 91.75 334 TRP A N 1
ATOM 2490 C CA . TRP A 1 334 ? 41.489 -3.597 -48.900 1.00 91.75 334 TRP A CA 1
ATOM 2491 C C . TRP A 1 334 ? 40.059 -3.099 -49.045 1.00 91.75 334 TRP A C 1
ATOM 2493 O O . TRP A 1 334 ? 39.738 -2.308 -49.939 1.00 91.75 334 TRP A O 1
ATOM 2503 N N . TRP A 1 335 ? 39.213 -3.584 -48.142 1.00 95.50 335 TRP A N 1
ATOM 2504 C CA . TRP A 1 335 ? 37.798 -3.276 -48.093 1.00 95.50 335 TRP A CA 1
ATOM 2505 C C . TRP A 1 335 ? 37.456 -2.674 -46.741 1.00 95.50 335 TRP A C 1
ATOM 2507 O O . TRP A 1 335 ? 37.829 -3.209 -45.699 1.00 95.50 335 TRP A O 1
ATOM 2517 N N . THR A 1 336 ? 36.733 -1.562 -46.756 1.00 96.88 336 THR A N 1
ATOM 2518 C CA . THR A 1 336 ? 36.211 -0.944 -45.539 1.00 96.88 336 THR A CA 1
ATOM 2519 C C . THR A 1 336 ? 34.724 -0.695 -45.689 1.00 96.88 336 THR A C 1
ATOM 2521 O O . THR A 1 336 ? 34.258 -0.275 -46.747 1.00 96.88 336 THR A O 1
ATOM 2524 N N . LEU A 1 337 ? 33.977 -0.967 -44.628 1.00 97.50 337 LEU A N 1
ATOM 2525 C CA . LEU A 1 337 ? 32.599 -0.544 -44.464 1.00 97.50 337 LEU A CA 1
ATOM 2526 C C . LEU A 1 337 ? 32.580 0.623 -43.500 1.00 97.50 337 LEU A C 1
ATOM 2528 O O . LEU A 1 337 ? 33.093 0.534 -42.392 1.00 97.50 337 LEU A O 1
ATOM 2532 N N . GLU A 1 338 ? 31.946 1.702 -43.907 1.00 98.00 338 GLU A N 1
ATOM 2533 C CA . GLU A 1 338 ? 31.636 2.825 -43.051 1.00 98.00 338 GLU A CA 1
ATOM 2534 C C . GLU A 1 338 ? 30.134 2.895 -42.842 1.00 98.00 338 GLU A C 1
ATOM 2536 O O . GLU A 1 338 ? 29.370 2.906 -43.805 1.00 98.00 338 GLU A O 1
ATOM 2541 N N . ARG A 1 339 ? 29.720 2.950 -41.583 1.00 97.44 339 ARG A N 1
ATOM 2542 C CA . ARG A 1 339 ? 28.340 3.160 -41.171 1.00 97.44 339 ARG A CA 1
ATOM 2543 C C . ARG A 1 339 ? 28.239 4.505 -40.474 1.00 97.44 339 ARG A C 1
ATOM 2545 O O . ARG A 1 339 ? 29.079 4.818 -39.634 1.00 97.44 339 ARG A O 1
ATOM 2552 N N . TRP A 1 340 ? 27.200 5.264 -40.783 1.00 98.00 340 TRP A N 1
ATOM 2553 C CA . TRP A 1 340 ? 26.825 6.459 -40.042 1.00 98.00 340 TRP A CA 1
ATOM 2554 C C . TRP A 1 340 ? 25.375 6.333 -39.592 1.00 98.00 340 TRP A C 1
ATOM 2556 O O . TRP A 1 340 ? 24.490 6.136 -40.421 1.00 98.00 340 TRP A O 1
ATOM 2566 N N . ASP A 1 341 ? 25.151 6.401 -38.283 1.00 96.75 341 ASP A N 1
ATOM 2567 C CA . ASP A 1 341 ? 23.830 6.372 -37.658 1.00 96.75 341 ASP A CA 1
ATOM 2568 C C . ASP A 1 341 ? 23.775 7.279 -36.412 1.00 96.75 341 ASP A C 1
ATOM 2570 O O . ASP A 1 341 ? 24.686 8.073 -36.161 1.00 96.75 341 ASP A O 1
ATOM 2574 N N . ARG A 1 342 ? 22.710 7.154 -35.605 1.00 93.94 342 ARG A N 1
ATOM 2575 C CA . ARG A 1 342 ? 22.538 7.889 -34.336 1.00 93.94 342 ARG A CA 1
ATOM 2576 C C . ARG A 1 342 ? 23.661 7.680 -33.314 1.00 93.94 342 ARG A C 1
ATOM 2578 O O . ARG A 1 342 ? 23.830 8.510 -32.429 1.00 93.94 342 ARG A O 1
ATOM 2585 N N . SER A 1 343 ? 24.389 6.568 -33.394 1.00 92.81 343 SER A N 1
ATOM 2586 C CA . SER A 1 343 ? 25.524 6.255 -32.521 1.00 92.81 343 SER A CA 1
ATOM 2587 C C . SER A 1 343 ? 26.841 6.816 -33.064 1.00 92.81 343 SER A C 1
ATOM 2589 O O . SER A 1 343 ? 27.884 6.639 -32.439 1.00 92.81 343 SER A O 1
ATOM 2591 N N . GLY A 1 344 ? 26.803 7.509 -34.204 1.00 95.50 344 GLY A N 1
ATOM 2592 C CA . GLY A 1 344 ? 27.946 8.151 -34.832 1.00 95.50 344 GLY A CA 1
ATOM 2593 C C . GLY A 1 344 ? 28.465 7.384 -36.044 1.00 95.50 344 GLY A C 1
ATOM 2594 O O . GLY A 1 344 ? 27.760 6.598 -36.678 1.00 95.50 344 GLY A O 1
ATOM 2595 N N . ARG A 1 345 ? 29.716 7.671 -36.405 1.00 97.19 345 ARG A N 1
ATOM 2596 C CA . ARG A 1 345 ? 30.401 7.074 -37.554 1.00 97.19 345 ARG A CA 1
ATOM 2597 C C . ARG A 1 345 ? 31.302 5.936 -37.088 1.00 97.19 345 ARG A C 1
ATOM 2599 O O . ARG A 1 345 ? 32.138 6.136 -36.212 1.00 97.19 345 ARG A O 1
ATOM 2606 N N . VAL A 1 346 ? 31.166 4.768 -37.707 1.00 97.44 346 VAL A N 1
ATOM 2607 C CA . VAL A 1 346 ? 31.964 3.568 -37.425 1.00 97.44 346 VAL A CA 1
ATOM 2608 C C . VAL A 1 346 ? 32.564 3.047 -38.726 1.00 97.44 346 VAL A C 1
ATOM 2610 O O . VAL A 1 346 ? 31.850 2.899 -39.715 1.00 97.44 346 VAL A O 1
ATOM 2613 N N . THR A 1 347 ? 33.861 2.734 -38.718 1.00 97.06 347 THR A N 1
ATOM 2614 C CA . THR A 1 347 ? 34.566 2.127 -39.856 1.00 97.06 347 THR A CA 1
ATOM 2615 C C . THR A 1 347 ? 35.054 0.735 -39.474 1.00 97.06 347 THR A C 1
ATOM 2617 O O . THR A 1 347 ? 35.735 0.572 -38.466 1.00 97.06 347 THR A O 1
ATOM 2620 N N . ILE A 1 348 ? 34.715 -0.261 -40.287 1.00 95.94 348 ILE A N 1
ATOM 2621 C CA . ILE A 1 348 ? 34.976 -1.681 -40.052 1.00 95.94 348 ILE A CA 1
ATOM 2622 C C . ILE A 1 348 ? 35.765 -2.225 -41.254 1.00 95.94 348 ILE A C 1
ATOM 2624 O O . ILE A 1 348 ? 35.333 -2.020 -42.394 1.00 95.94 348 ILE A O 1
ATOM 2628 N N . PRO A 1 349 ? 36.912 -2.901 -41.061 1.00 95.38 349 PRO A N 1
ATOM 2629 C CA . PRO A 1 349 ? 37.554 -3.630 -42.149 1.00 95.38 349 PRO A CA 1
ATOM 2630 C C . PRO A 1 349 ? 36.658 -4.800 -42.579 1.00 95.38 349 PRO A C 1
ATOM 2632 O O . PRO A 1 349 ? 36.139 -5.529 -41.738 1.00 95.38 349 PRO A O 1
ATOM 2635 N N . LEU A 1 350 ? 36.466 -4.980 -43.885 1.00 94.75 350 LEU A N 1
ATOM 2636 C CA . LEU A 1 350 ? 35.715 -6.111 -44.425 1.00 94.75 350 LEU A CA 1
ATOM 2637 C C . LEU A 1 350 ? 36.663 -7.181 -44.959 1.00 94.75 350 LEU A C 1
ATOM 2639 O O . LEU A 1 350 ? 37.633 -6.879 -45.657 1.00 94.75 350 LEU A O 1
ATOM 2643 N N . ASP A 1 351 ? 36.327 -8.437 -44.682 1.00 89.50 351 ASP A N 1
ATOM 2644 C CA . ASP A 1 351 ? 36.959 -9.576 -45.334 1.00 89.50 351 ASP A CA 1
ATOM 2645 C C . ASP A 1 351 ? 36.526 -9.638 -46.817 1.00 89.50 351 ASP A C 1
ATOM 2647 O O . ASP A 1 351 ? 35.334 -9.473 -47.112 1.00 89.50 351 ASP A O 1
ATOM 2651 N N . PRO A 1 352 ? 37.447 -9.877 -47.771 1.00 83.62 352 PRO A N 1
ATOM 2652 C CA . PRO A 1 352 ? 37.107 -10.015 -49.187 1.00 83.62 352 PRO A CA 1
ATOM 2653 C C . PRO A 1 352 ? 35.992 -11.036 -49.482 1.00 83.62 352 PRO A C 1
ATOM 2655 O O . PRO A 1 352 ? 35.204 -10.813 -50.403 1.00 83.62 352 PRO A O 1
ATOM 2658 N N . GLY A 1 353 ? 35.890 -12.120 -48.706 1.00 82.25 353 GLY A N 1
ATOM 2659 C CA . GLY A 1 353 ? 34.856 -13.149 -48.830 1.00 82.25 353 GLY A CA 1
ATOM 2660 C C . GLY A 1 353 ? 33.456 -12.650 -48.464 1.00 82.25 353 GLY A C 1
ATOM 2661 O O . GLY A 1 353 ? 32.495 -12.965 -49.164 1.00 82.25 353 GLY A O 1
ATOM 2662 N N . VAL A 1 354 ? 33.334 -11.776 -47.454 1.00 81.00 354 VAL A N 1
ATOM 2663 C CA . VAL A 1 354 ? 32.055 -11.121 -47.104 1.00 81.00 354 VAL A CA 1
ATOM 2664 C C . VAL A 1 354 ? 31.545 -10.284 -48.273 1.00 81.00 354 VAL A C 1
ATOM 2666 O O . VAL A 1 354 ? 30.345 -10.214 -48.514 1.00 81.00 354 VAL A O 1
ATOM 2669 N N . VAL A 1 355 ? 32.448 -9.675 -49.041 1.00 77.50 355 VAL A N 1
ATOM 2670 C CA . VAL A 1 355 ? 32.065 -8.818 -50.165 1.00 77.50 355 VAL A CA 1
ATOM 2671 C C . VAL A 1 355 ? 31.664 -9.607 -51.409 1.00 77.50 355 VAL A C 1
ATOM 2673 O O . VAL A 1 355 ? 30.822 -9.143 -52.178 1.00 77.50 355 VAL A O 1
ATOM 2676 N N . GLN A 1 356 ? 32.225 -10.799 -51.617 1.00 76.25 356 GLN A N 1
ATOM 2677 C CA . GLN A 1 356 ? 31.798 -11.677 -52.711 1.00 76.25 356 GLN A CA 1
ATOM 2678 C C . GLN A 1 356 ? 30.339 -12.117 -52.548 1.00 76.25 356 GLN A C 1
ATOM 2680 O O . GLN A 1 356 ? 29.644 -12.227 -53.547 1.00 76.25 356 GLN A O 1
ATOM 2685 N N . TYR A 1 357 ? 29.865 -12.265 -51.308 1.00 69.88 357 TYR A N 1
ATOM 2686 C CA . TYR A 1 357 ? 28.470 -12.584 -50.985 1.00 69.88 357 TYR A CA 1
ATOM 2687 C C . TYR A 1 357 ? 27.486 -11.416 -51.224 1.00 69.88 357 TYR A C 1
ATOM 2689 O O . TYR A 1 357 ? 26.275 -11.610 -51.244 1.00 69.88 357 TYR A O 1
ATOM 2697 N N . LEU A 1 358 ? 27.985 -10.185 -51.390 1.00 65.81 358 LEU A N 1
ATOM 2698 C CA . LEU A 1 358 ? 27.161 -8.990 -51.631 1.00 65.81 358 LEU A CA 1
ATOM 2699 C C . LEU A 1 358 ? 26.960 -8.667 -53.119 1.00 65.81 358 LEU A C 1
ATOM 2701 O O . LEU A 1 358 ? 26.245 -7.712 -53.428 1.00 65.81 358 LEU A O 1
ATOM 2705 N N . ARG A 1 359 ? 27.643 -9.386 -54.014 1.00 63.03 359 ARG A N 1
ATOM 2706 C CA . ARG A 1 359 ? 27.508 -9.272 -55.472 1.00 63.03 359 ARG A CA 1
ATOM 2707 C C . ARG A 1 359 ? 26.520 -10.305 -55.975 1.00 63.03 359 ARG A C 1
ATOM 2709 O O . ARG A 1 359 ? 25.816 -9.955 -56.945 1.00 63.03 359 ARG A O 1
#

Secondary structure (DSSP, 8-state):
---EESSSSEEE-SSEEEEEETTTEEEEEE-B--TT--GGGGTT-BSPPEEEEEEEETTEEEEEEEETTEEEEEEEETT-PPEEEEEE--HHHHHHHHHHHHHT-TT-EEEEEEE--TTT-B--EETT-EEEEEEEEEEEEES--SPPPPHHHHHHHTTPPPPB-----S-S-HHHHHHHHHHHTTS---EEEEEEEEEEEEEEE-TTS-EEEEEEEEPTT--B--EE-TTT--EESEEEE-TT--EES--EE-TTT--EE-TTSTT--EE-TTT--EE-GGGB-STT--BHHHHT-EEPPGGGGGGGT--TT-EEEEEEETTEEEEEEEETTEEEEEEEETTEEEEEEEPHHHHHTT-

Foldseek 3Di:
DFWADPDPAWTQFLQGIWGQDPVPGIDGFGWDACPVPPPVQQPFFPPRWDFQTWGDDPQKIWTWTDQAQWIWIWIDGNPDDTAIATLGDDQQSLLQQQLCVVPPNHSAGEFEFFADAPVQADAFAAPQKAWPDKDKDKDKDWPDDHDTDRSVVSCVRHVGDRGTDPDHYNPGDPNRSVSVVVSVVVDHHDYIYIFIWMWMWIWIQHPVRDTDIDIFIGDGNGRYTWDQAPQPRDTDRYWYQFPVGHTHPDWDAAQAPRGTDGNPDPFHFAQAPPQGGTHTNVQQDDPNRHGQQLLQWDKDDQVCVVVVVADNPKTKTWGDHHFKIWMWIGDPPWIWIWMAGPVGIDIDTDDPVVVVVSD

Sequence (359 aa):
MSRLTLDDDTGIDDGGIVSRDTASGDTVAAWEDPAGRATWAAEDWQPEPEIVAYARLGPWEAALARIGRHAQLGVRHDGGRPAWHGLGKSPGDMNRGMVGATLLAPGRLADVTAVTRQEDFTGVQVQGAQRVQQLVVPRIVEHPPGEEMEPAEARFAIGAPAAQAPAAPLDLPEELTEALLRRLRRKPVDVTRIAVGLRVAETWQLPDGFQLPLVYDVAPGKSQGYVVDESTGTAVTSLQACRNHHLAGTLAWCAHCLLPTCPACPETVRPCRLCQGATCGDCVVTEDGRCRACAALTKVGMFARAKYGVGAGGSAWHGESPNVQVTIRQQRNWWTLERWDRSGRVTIPLDPGVVQYLR

Radius of gyration: 39.5 Å; chains: 1; bounding box: 86×28×114 Å

Organism: NCBI:txid52696